Protein AF-A0A374NYV8-F1 (afdb_monomer_lite)

Structure (mmCIF, N/CA/C/O backbone):
data_AF-A0A374NYV8-F1
#
_entry.id   AF-A0A374NYV8-F1
#
loop_
_atom_site.group_PDB
_atom_site.id
_atom_site.type_symbol
_atom_site.label_atom_id
_atom_site.label_alt_id
_atom_site.label_comp_id
_atom_site.label_asym_id
_atom_site.label_entity_id
_atom_site.label_seq_id
_atom_site.pdbx_PDB_ins_code
_atom_site.Cartn_x
_atom_site.Cartn_y
_atom_site.Cartn_z
_atom_site.occupancy
_atom_site.B_iso_or_equiv
_atom_site.auth_seq_id
_atom_site.auth_comp_id
_atom_site.auth_asym_id
_atom_site.auth_atom_id
_atom_site.pdbx_PDB_model_num
ATOM 1 N N . MET A 1 1 ? -11.328 -3.511 24.683 1.00 92.81 1 MET A N 1
ATOM 2 C CA . MET A 1 1 ? -12.711 -2.985 24.679 1.00 92.81 1 MET A CA 1
ATOM 3 C C . MET A 1 1 ? -13.676 -4.030 24.144 1.00 92.81 1 MET A C 1
ATOM 5 O O . MET A 1 1 ? -14.425 -4.558 24.941 1.00 92.81 1 MET A O 1
ATOM 9 N N . PHE A 1 2 ? -13.629 -4.385 22.855 1.00 96.75 2 PHE A N 1
ATOM 10 C CA . PHE A 1 2 ? -14.569 -5.356 22.271 1.00 96.75 2 PHE A CA 1
ATOM 11 C C . PHE A 1 2 ? -14.504 -6.752 22.907 1.00 96.75 2 PHE A C 1
ATOM 13 O O . PHE A 1 2 ? -15.543 -7.299 23.239 1.00 96.75 2 PHE A O 1
ATOM 20 N N . GLU A 1 3 ? -13.303 -7.264 23.187 1.00 96.81 3 GLU A N 1
ATOM 21 C CA . GLU A 1 3 ? -13.124 -8.518 23.942 1.00 96.81 3 GLU A CA 1
ATOM 22 C C . GLU A 1 3 ? -13.720 -8.453 25.354 1.00 96.81 3 GLU A C 1
ATOM 24 O O . GLU A 1 3 ? -14.340 -9.389 25.832 1.00 96.81 3 GLU A O 1
ATOM 29 N N . PHE A 1 4 ? -13.566 -7.318 26.037 1.00 97.06 4 PHE A N 1
ATOM 30 C CA . PHE A 1 4 ? -14.162 -7.132 27.357 1.00 97.06 4 PHE A CA 1
ATOM 31 C C . PHE A 1 4 ? -15.691 -7.098 27.271 1.00 97.06 4 PHE A C 1
ATOM 33 O O . PHE A 1 4 ? -16.377 -7.716 28.081 1.00 97.06 4 PHE A O 1
ATOM 40 N N . ALA A 1 5 ? -16.230 -6.397 26.273 1.00 97.25 5 ALA A N 1
ATOM 41 C CA . ALA A 1 5 ? -17.666 -6.288 26.070 1.00 97.25 5 ALA A CA 1
ATOM 42 C C . ALA A 1 5 ? -18.315 -7.643 25.742 1.00 97.25 5 ALA A C 1
ATOM 44 O O . ALA A 1 5 ? -19.442 -7.867 26.181 1.00 97.25 5 ALA A O 1
ATOM 45 N N . SER A 1 6 ? -17.625 -8.540 25.024 1.00 97.25 6 SER A N 1
ATOM 46 C CA . SER A 1 6 ? -18.151 -9.875 24.701 1.00 97.25 6 SER A CA 1
ATOM 47 C C . SER A 1 6 ? -18.255 -10.796 25.919 1.00 97.25 6 SER A C 1
ATOM 49 O O . SER A 1 6 ? -19.142 -11.644 25.960 1.00 97.25 6 SER A O 1
ATOM 51 N N . VAL A 1 7 ? -17.406 -10.613 26.937 1.00 96.19 7 VAL A N 1
ATOM 52 C CA . VAL A 1 7 ? -17.413 -11.453 28.152 1.00 96.19 7 VAL A CA 1
ATOM 53 C C . VAL A 1 7 ? -18.097 -10.802 29.360 1.00 96.19 7 VAL A C 1
ATOM 55 O O . VAL A 1 7 ? -18.456 -11.501 30.311 1.00 96.19 7 VAL A O 1
ATOM 58 N N . SER A 1 8 ? -18.285 -9.479 29.357 1.00 95.12 8 SER A N 1
ATOM 59 C CA . SER A 1 8 ? -18.954 -8.764 30.449 1.00 95.12 8 SER A CA 1
ATOM 60 C C . SER A 1 8 ? -20.464 -9.014 30.434 1.00 95.12 8 SER A C 1
ATOM 62 O O . SER A 1 8 ? -21.139 -8.868 29.414 1.00 95.12 8 SER A O 1
ATOM 64 N N . LYS A 1 9 ? -21.005 -9.344 31.611 1.00 93.44 9 LYS A N 1
ATOM 65 C CA . LYS A 1 9 ? -22.452 -9.501 31.837 1.00 93.44 9 LYS A CA 1
ATOM 66 C C . LYS A 1 9 ? -23.161 -8.166 32.056 1.00 93.44 9 LYS A C 1
ATOM 68 O O . LYS A 1 9 ? -24.390 -8.123 32.069 1.00 93.44 9 LYS A O 1
ATOM 73 N N . SER A 1 10 ? -22.402 -7.095 32.262 1.00 94.38 10 SER A N 1
ATOM 74 C CA . SER A 1 10 ? -22.948 -5.767 32.489 1.00 94.38 10 SER A CA 1
ATOM 75 C C . SER A 1 10 ? -23.529 -5.191 31.196 1.00 94.38 10 SER A C 1
ATOM 77 O O . SER A 1 10 ? -23.039 -5.429 30.089 1.00 94.38 10 SER A O 1
ATOM 79 N N . THR A 1 11 ? -24.611 -4.427 31.329 1.00 94.75 11 THR A N 1
ATOM 80 C CA . THR A 1 11 ? -25.249 -3.683 30.225 1.00 94.75 11 THR A CA 1
ATOM 81 C C . THR A 1 11 ? -24.761 -2.237 30.145 1.00 94.75 11 THR A C 1
ATOM 83 O O . THR A 1 11 ? -25.338 -1.403 29.455 1.00 94.75 11 THR A O 1
ATOM 86 N N . VAL A 1 12 ? -23.716 -1.918 30.904 1.00 95.62 12 VAL A N 1
ATOM 87 C CA . VAL A 1 12 ? -23.051 -0.619 30.956 1.00 95.62 12 VAL A CA 1
ATOM 88 C C . VAL A 1 12 ? -21.548 -0.848 31.038 1.00 95.62 12 VAL A C 1
ATOM 90 O O . VAL A 1 12 ? -21.101 -1.892 31.518 1.00 95.62 12 VAL A O 1
ATOM 93 N N . PHE A 1 13 ? -20.765 0.127 30.583 1.00 95.75 13 PHE A N 1
ATOM 94 C CA . PHE A 1 13 ? -19.311 0.069 30.684 1.00 95.75 13 PHE A CA 1
ATOM 95 C C . PHE A 1 13 ? -18.859 0.367 32.124 1.00 95.75 13 PHE A C 1
ATOM 97 O O . PHE A 1 13 ? -18.679 1.524 32.503 1.00 95.75 13 PHE A O 1
ATOM 104 N N . ASP A 1 14 ? -18.720 -0.681 32.940 1.00 95.00 14 ASP A N 1
ATOM 105 C CA . ASP A 1 14 ? -18.349 -0.564 34.354 1.00 95.00 14 ASP A CA 1
ATOM 106 C C . ASP A 1 14 ? -16.835 -0.387 34.562 1.00 95.00 14 ASP A C 1
ATOM 108 O O . ASP A 1 14 ? -16.014 -1.157 34.054 1.00 95.00 14 ASP A O 1
ATOM 112 N N . LYS A 1 15 ? -16.461 0.613 35.371 1.00 94.69 15 LYS A N 1
ATOM 113 C CA . LYS A 1 15 ? -15.063 0.936 35.695 1.00 94.69 15 LYS A CA 1
ATOM 114 C C . LYS A 1 15 ? -14.337 -0.214 36.376 1.00 94.69 15 LYS A C 1
ATOM 116 O O . LYS A 1 15 ? -13.182 -0.486 36.058 1.00 94.69 15 LYS A O 1
ATOM 121 N N . THR A 1 16 ? -14.978 -0.834 37.360 1.00 94.88 16 THR A N 1
ATOM 122 C CA . THR A 1 16 ? -14.340 -1.826 38.229 1.00 94.88 16 THR A CA 1
ATOM 123 C C . THR A 1 16 ? -14.059 -3.099 37.445 1.00 94.88 16 THR A C 1
ATOM 125 O O . THR A 1 16 ? -12.931 -3.593 37.462 1.00 94.88 16 THR A O 1
ATOM 128 N N . GLU A 1 17 ? -15.050 -3.580 36.692 1.00 95.75 17 GLU A N 1
ATOM 129 C CA . GLU A 1 17 ? -14.892 -4.719 35.788 1.00 95.75 17 GLU A CA 1
ATOM 130 C C . GLU A 1 17 ? -13.826 -4.442 34.720 1.00 95.75 17 GLU A C 1
ATOM 132 O O . GLU A 1 17 ? -12.936 -5.267 34.502 1.00 95.75 17 GLU A O 1
ATOM 137 N N . TRP A 1 18 ? -13.859 -3.259 34.097 1.00 95.62 18 TRP A N 1
ATOM 138 C CA . TRP A 1 18 ? -12.901 -2.889 33.057 1.00 95.62 18 TRP A CA 1
ATOM 139 C C . TRP A 1 18 ? -11.459 -2.831 33.567 1.00 95.62 18 TRP A C 1
ATOM 141 O O . TRP A 1 18 ? -10.553 -3.368 32.927 1.00 95.62 18 TRP A O 1
ATOM 151 N N . LEU A 1 19 ? -11.228 -2.201 34.721 1.00 94.75 19 LEU A N 1
ATOM 152 C CA . LEU A 1 19 ? -9.891 -2.117 35.313 1.00 94.75 19 LEU A CA 1
ATOM 153 C C . LEU A 1 19 ? -9.399 -3.478 35.817 1.00 94.75 19 LEU A C 1
ATOM 155 O O . LEU A 1 19 ? -8.193 -3.716 35.814 1.00 94.75 19 LEU A O 1
ATOM 159 N N . SER A 1 20 ? -10.306 -4.386 36.192 1.00 95.12 20 SER A N 1
ATOM 160 C CA . SER A 1 20 ? -9.950 -5.779 36.475 1.00 95.12 20 SER A CA 1
ATOM 161 C C . SER A 1 20 ? -9.556 -6.542 35.207 1.00 95.12 20 SER A C 1
ATOM 163 O O . SER A 1 20 ? -8.656 -7.376 35.262 1.00 95.12 20 SER A O 1
ATOM 165 N N . PHE A 1 21 ? -10.214 -6.274 34.074 1.00 94.75 21 PHE A N 1
ATOM 166 C CA . PHE A 1 21 ? -9.926 -6.926 32.794 1.00 94.75 21 PHE A CA 1
ATOM 167 C C . PHE A 1 21 ? -8.644 -6.392 32.134 1.00 94.75 21 PHE A C 1
ATOM 169 O O . PHE A 1 21 ? -7.849 -7.156 31.593 1.00 94.75 21 PHE A O 1
ATOM 176 N N . SER A 1 22 ? -8.414 -5.076 32.183 1.00 91.69 22 SER A N 1
ATOM 177 C CA . SER A 1 22 ? -7.252 -4.412 31.577 1.00 91.69 22 SER A CA 1
ATOM 178 C C . SER A 1 22 ? -6.489 -3.565 32.609 1.00 91.69 22 SER A C 1
ATOM 180 O O . SER A 1 22 ? -6.523 -2.334 32.557 1.00 91.69 22 SER A O 1
ATOM 182 N N . PRO A 1 23 ? -5.761 -4.189 33.553 1.00 86.44 23 PRO A N 1
ATOM 183 C CA . PRO A 1 23 ? -5.148 -3.475 34.678 1.00 86.44 23 PRO A CA 1
ATOM 184 C C . PRO A 1 23 ? -4.003 -2.537 34.274 1.00 86.44 23 PRO A C 1
ATOM 186 O O . PRO A 1 23 ? -3.733 -1.567 34.977 1.00 86.44 23 PRO A O 1
ATOM 189 N N . VAL A 1 24 ? -3.331 -2.805 33.148 1.00 81.19 24 VAL A N 1
ATOM 190 C CA . VAL A 1 24 ? -2.173 -2.018 32.690 1.00 81.19 24 VAL A CA 1
ATOM 191 C C . VAL A 1 24 ? -2.620 -0.774 31.918 1.00 81.19 24 VAL A C 1
ATOM 193 O O . VAL A 1 24 ? -2.369 0.350 32.338 1.00 81.19 24 VAL A O 1
ATOM 196 N N . ASN A 1 25 ? -3.322 -0.967 30.798 1.00 79.75 25 ASN A N 1
ATOM 197 C CA . ASN A 1 25 ? -3.680 0.119 29.876 1.00 79.75 25 ASN A CA 1
ATOM 198 C C . ASN A 1 25 ? -5.146 0.570 30.001 1.00 79.75 25 ASN A C 1
ATOM 200 O O . ASN A 1 25 ? -5.538 1.577 29.408 1.00 79.75 25 ASN A O 1
ATOM 204 N N . GLY A 1 26 ? -5.971 -0.143 30.775 1.00 85.25 26 GLY A N 1
ATOM 205 C CA . GLY A 1 26 ? -7.399 0.139 30.888 1.00 85.25 26 GLY A CA 1
ATOM 206 C C . GLY A 1 26 ? -7.697 1.483 31.535 1.00 85.25 26 GLY A C 1
ATOM 207 O O . GLY A 1 26 ? -8.623 2.167 31.098 1.00 85.25 26 GLY A O 1
ATOM 208 N N . LYS A 1 27 ? -6.882 1.918 32.505 1.00 86.94 27 LYS A N 1
ATOM 209 C CA . LYS A 1 27 ? -7.049 3.223 33.162 1.00 86.94 27 LYS A CA 1
ATOM 210 C C . LYS A 1 27 ? -7.107 4.368 32.153 1.00 86.94 27 LYS A C 1
ATOM 212 O O . LYS A 1 27 ? -8.025 5.175 32.213 1.00 86.94 27 LYS A O 1
ATOM 217 N N . TRP A 1 28 ? -6.191 4.384 31.192 1.00 83.12 28 TRP A N 1
ATOM 218 C CA . TRP A 1 28 ? -6.124 5.433 30.180 1.00 83.12 28 TRP A CA 1
ATOM 219 C C . TRP A 1 28 ? -7.342 5.430 29.239 1.00 83.12 28 TR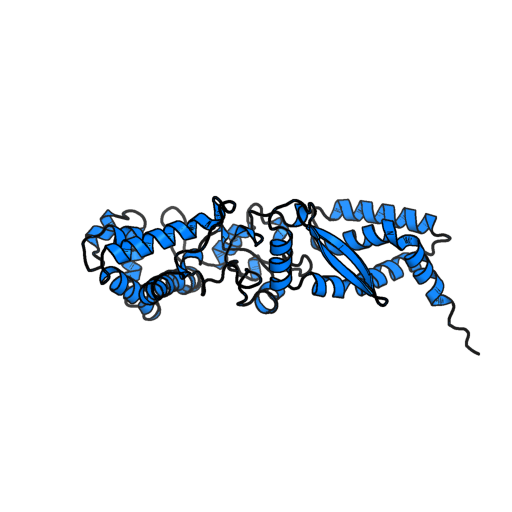P A C 1
ATOM 221 O O . TRP A 1 28 ? -7.918 6.484 28.975 1.00 83.12 28 TRP A O 1
ATOM 231 N N . ILE A 1 29 ? -7.795 4.255 28.781 1.00 85.44 29 ILE A N 1
ATOM 232 C CA . ILE A 1 29 ? -9.016 4.144 27.955 1.00 85.44 29 ILE A CA 1
ATOM 233 C C . ILE A 1 29 ? -10.238 4.635 28.735 1.00 85.44 29 ILE A C 1
ATOM 235 O O . ILE A 1 29 ? -11.087 5.333 28.185 1.00 85.44 29 ILE A O 1
ATOM 239 N N . TYR A 1 30 ? -10.324 4.280 30.014 1.00 89.06 30 TYR A N 1
ATOM 240 C CA . TYR A 1 30 ? -11.444 4.672 30.855 1.00 89.06 30 TYR A CA 1
ATOM 241 C C . TYR A 1 30 ? -11.441 6.180 31.140 1.00 89.06 30 TYR A C 1
ATOM 243 O O . TYR A 1 30 ? -12.482 6.818 31.054 1.00 89.06 30 TYR A O 1
ATOM 251 N N . GLU A 1 31 ? -10.274 6.783 31.380 1.00 86.44 31 GLU A N 1
ATOM 252 C CA . GLU A 1 31 ? -10.130 8.241 31.495 1.00 86.44 31 GLU A CA 1
ATOM 253 C C . GLU A 1 31 ? -10.532 8.963 30.201 1.00 86.44 31 GLU A C 1
ATOM 255 O O . GLU A 1 31 ? -11.187 10.001 30.259 1.00 86.44 31 GLU A O 1
ATOM 260 N N . LEU A 1 32 ? -10.196 8.412 29.027 1.00 83.19 32 LEU A N 1
ATOM 261 C CA . LEU A 1 32 ? -10.668 8.939 27.741 1.00 83.19 32 LEU A CA 1
ATOM 262 C C . LEU A 1 32 ? -12.187 8.828 27.582 1.00 83.19 32 LEU A C 1
ATOM 264 O O . LEU A 1 32 ? -12.795 9.718 26.990 1.00 83.19 32 LEU A O 1
ATOM 268 N N . TYR A 1 33 ? -12.783 7.746 28.084 1.00 87.62 33 TYR A N 1
ATOM 269 C CA . TYR A 1 33 ? -14.227 7.544 28.084 1.00 87.62 33 TYR A CA 1
ATOM 270 C C . TYR A 1 33 ? -14.945 8.480 29.068 1.00 87.62 33 TYR A C 1
ATOM 272 O O . TYR A 1 33 ? -15.967 9.044 28.710 1.00 87.62 33 TYR A O 1
ATOM 280 N N . GLU A 1 34 ? -14.417 8.717 30.272 1.00 88.94 34 GLU A N 1
ATOM 281 C CA . GLU A 1 34 ? -15.015 9.663 31.233 1.00 88.94 34 GLU A CA 1
ATOM 282 C C . GLU A 1 34 ? -14.820 11.124 30.823 1.00 88.94 34 GLU A C 1
ATOM 284 O O . GLU A 1 34 ? -15.593 11.998 31.219 1.00 88.94 34 GLU A O 1
ATOM 289 N N . LYS A 1 35 ? -13.780 11.412 30.034 1.00 82.88 35 LYS A N 1
ATOM 290 C CA . LYS A 1 35 ? -13.509 12.762 29.558 1.00 82.88 35 LYS A CA 1
ATOM 291 C C . LYS A 1 35 ? -14.638 13.210 28.635 1.00 82.88 35 LYS A C 1
ATOM 293 O O . LYS A 1 35 ? -14.682 12.836 27.463 1.00 82.88 35 LYS A O 1
ATOM 298 N N . ASP A 1 36 ? -15.503 14.083 29.143 1.00 78.00 36 ASP A N 1
ATOM 299 C CA . ASP A 1 36 ? -16.619 14.678 28.401 1.00 78.00 36 ASP A CA 1
ATOM 300 C C . ASP A 1 36 ? -16.159 15.774 27.421 1.00 78.00 36 ASP A C 1
ATOM 302 O O . ASP A 1 36 ? -16.608 16.914 27.427 1.00 78.00 36 ASP A O 1
ATOM 306 N N . ALA A 1 37 ? -15.180 15.441 26.581 1.00 82.69 37 ALA A N 1
ATOM 307 C CA . ALA A 1 37 ? -14.778 16.281 25.467 1.00 82.69 37 ALA A CA 1
ATOM 308 C C . ALA A 1 37 ? -15.709 16.033 24.274 1.00 82.69 37 ALA A C 1
ATOM 310 O O . ALA A 1 37 ? -16.053 14.881 23.984 1.00 82.69 37 ALA A O 1
ATOM 311 N N . GLU A 1 38 ? -16.071 17.096 23.553 1.00 84.19 38 GLU A N 1
ATOM 312 C CA . GLU A 1 38 ? -16.931 17.028 22.361 1.00 84.19 38 GLU A CA 1
ATOM 313 C C . GLU A 1 38 ? -16.382 16.068 21.298 1.00 84.19 38 GLU A C 1
ATOM 315 O O . GLU A 1 38 ? -17.105 15.228 20.767 1.00 84.19 38 GLU A O 1
ATOM 320 N N . ASN A 1 39 ? -15.070 16.100 21.048 1.00 83.00 39 ASN A N 1
ATOM 321 C CA . ASN A 1 39 ? -14.429 15.206 20.082 1.00 83.00 39 ASN A CA 1
ATOM 322 C C . ASN A 1 39 ? -14.409 13.725 20.515 1.00 83.00 39 ASN A C 1
ATOM 324 O O . ASN A 1 39 ? -14.180 12.864 19.672 1.00 83.00 39 ASN A O 1
ATOM 328 N N . GLY A 1 40 ? -14.661 13.422 21.794 1.00 85.69 40 GLY A N 1
ATOM 329 C CA . GLY A 1 40 ? -14.790 12.062 22.333 1.00 85.69 40 GLY A CA 1
ATOM 330 C C . GLY A 1 40 ? -16.204 11.491 22.301 1.00 85.69 40 GLY A C 1
ATOM 331 O O . GLY A 1 40 ? -16.381 10.294 22.529 1.00 85.69 40 GLY A O 1
ATOM 332 N N . LYS A 1 41 ? -17.208 12.319 21.991 1.00 90.56 41 LYS A N 1
ATOM 333 C CA . LYS A 1 41 ? -18.620 11.928 22.014 1.00 90.56 41 LYS A CA 1
ATOM 334 C C . LYS A 1 41 ? -18.939 10.710 21.131 1.00 90.56 41 LYS A C 1
ATOM 336 O O . LYS A 1 41 ? -19.611 9.817 21.644 1.00 90.56 41 LYS A O 1
ATOM 341 N N . PRO A 1 42 ? -18.445 10.596 19.878 1.00 92.00 42 PRO A N 1
ATOM 342 C CA . PRO A 1 42 ? -18.721 9.418 19.051 1.00 92.00 42 PRO A CA 1
ATOM 343 C C . PRO A 1 42 ? -18.218 8.115 19.683 1.00 92.00 42 PRO A C 1
ATOM 345 O O . PRO A 1 42 ? -18.943 7.126 19.711 1.00 92.00 42 PRO A O 1
ATOM 348 N N . MET A 1 43 ? -17.013 8.124 20.264 1.00 92.94 43 MET A N 1
ATOM 349 C CA . MET A 1 43 ? -16.451 6.944 20.926 1.00 92.94 43 MET A CA 1
ATOM 350 C C . MET A 1 43 ? -17.241 6.561 22.178 1.00 92.94 43 MET A C 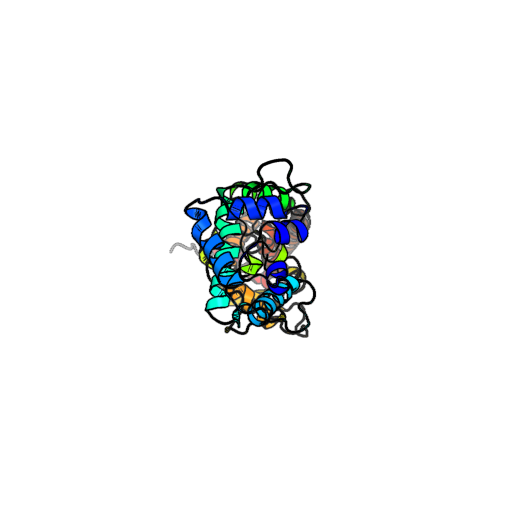1
ATOM 352 O O . MET A 1 43 ? -17.549 5.384 22.346 1.00 92.94 43 MET A O 1
ATOM 356 N N . ARG A 1 44 ? -17.628 7.534 23.018 1.00 93.44 44 ARG A N 1
ATOM 357 C CA . ARG A 1 44 ? -18.467 7.266 24.201 1.00 93.44 44 ARG A CA 1
ATOM 358 C C . ARG A 1 44 ? -19.791 6.622 23.803 1.00 93.44 44 ARG A C 1
ATOM 360 O O . ARG A 1 44 ? -20.125 5.558 24.311 1.00 93.44 44 ARG A O 1
ATOM 367 N N . GLN A 1 45 ? -20.475 7.198 22.815 1.00 95.00 45 GLN A N 1
ATOM 368 C CA . GLN A 1 45 ? -21.727 6.650 22.292 1.00 95.00 45 GLN A CA 1
ATOM 369 C C . GLN A 1 45 ? -21.543 5.261 21.671 1.00 95.00 45 GLN A C 1
ATOM 371 O O . GLN A 1 45 ? -22.420 4.413 21.799 1.00 95.00 45 GLN A O 1
ATOM 376 N N . ALA A 1 46 ? -20.413 4.998 21.010 1.00 96.75 46 ALA A N 1
ATOM 377 C CA . ALA A 1 46 ? -20.103 3.670 20.492 1.00 96.75 46 ALA A CA 1
ATOM 378 C C . ALA A 1 46 ? -19.962 2.641 21.620 1.00 96.75 46 ALA A C 1
ATOM 380 O O . ALA A 1 46 ? -20.525 1.554 21.516 1.00 96.75 46 ALA A O 1
ATOM 381 N N . VAL A 1 47 ? -19.267 2.995 22.706 1.00 96.69 47 VAL A N 1
ATOM 382 C CA . VAL A 1 47 ? -19.131 2.142 23.895 1.00 96.69 47 VAL A CA 1
ATOM 383 C C . VAL A 1 47 ? -20.494 1.920 24.556 1.00 96.69 47 VAL A C 1
ATOM 385 O O . VAL A 1 47 ? -20.866 0.778 24.798 1.00 96.69 47 VAL A O 1
ATOM 388 N N . GLU A 1 48 ? -21.288 2.968 24.773 1.00 96.69 48 GLU A N 1
ATOM 389 C CA . GLU A 1 48 ? -22.642 2.848 25.335 1.00 96.69 48 GLU A CA 1
ATOM 390 C C . GLU A 1 48 ? -23.535 1.931 24.487 1.00 96.69 48 GLU A C 1
ATOM 392 O O . GLU A 1 48 ? -24.171 1.022 25.019 1.00 96.69 48 GLU A O 1
ATOM 397 N N . ARG A 1 49 ? -23.537 2.108 23.157 1.00 97.69 49 ARG A N 1
ATOM 398 C CA . ARG A 1 49 ? -24.292 1.244 22.236 1.00 97.69 49 ARG A CA 1
ATOM 399 C C . ARG A 1 49 ? -23.795 -0.197 22.260 1.00 97.69 49 ARG A C 1
ATOM 401 O O . ARG A 1 49 ? -24.620 -1.102 22.256 1.00 97.69 49 ARG A O 1
ATOM 408 N N . LEU A 1 50 ? -22.480 -0.416 22.327 1.00 98.25 50 LEU A N 1
ATOM 409 C CA . LEU A 1 50 ? -21.898 -1.756 22.435 1.00 98.25 50 LEU A CA 1
ATOM 410 C C . LEU A 1 50 ? -22.390 -2.480 23.696 1.00 98.25 50 LEU A C 1
ATOM 412 O O . LEU A 1 50 ? -22.761 -3.646 23.627 1.00 98.25 50 LEU A O 1
ATOM 416 N N . PHE A 1 51 ? -22.439 -1.790 24.838 1.00 98.00 51 PHE A N 1
ATOM 417 C CA . PHE A 1 51 ? -22.938 -2.359 26.096 1.00 98.00 51 PHE A CA 1
ATOM 418 C C . PHE A 1 51 ? -24.473 -2.410 26.189 1.00 98.00 51 PHE A C 1
ATOM 420 O O . PHE A 1 51 ? -25.006 -3.125 27.032 1.00 98.00 51 PHE A O 1
ATOM 427 N N . ALA A 1 52 ? -25.202 -1.721 25.311 1.00 97.25 52 ALA A N 1
ATOM 428 C CA . ALA A 1 52 ? -26.651 -1.872 25.184 1.00 97.25 52 ALA A CA 1
ATOM 429 C C . ALA A 1 52 ? -27.061 -3.093 24.333 1.00 97.25 52 ALA A C 1
ATOM 431 O O . ALA A 1 52 ? -28.184 -3.575 24.472 1.00 97.25 52 ALA A O 1
ATOM 432 N N . MET A 1 53 ? -26.167 -3.598 23.474 1.00 97.44 53 MET A N 1
ATOM 433 C CA . MET A 1 53 ? -26.384 -4.812 22.673 1.00 97.44 53 MET A CA 1
ATOM 434 C C . MET A 1 53 ? -26.416 -6.073 23.547 1.00 97.44 53 MET A C 1
ATOM 436 O O . MET A 1 53 ? -25.875 -6.090 24.660 1.00 97.44 53 MET A O 1
ATOM 440 N N . SER A 1 54 ? -27.013 -7.145 23.028 1.00 96.75 54 SER A N 1
ATOM 441 C CA . SER A 1 54 ? -26.970 -8.476 23.640 1.00 96.75 54 SER A CA 1
ATOM 442 C C . SER A 1 54 ? -25.542 -9.034 23.686 1.00 96.75 54 SER A C 1
ATOM 444 O O . SER A 1 54 ? -24.667 -8.619 22.927 1.00 96.75 54 SER A O 1
ATOM 446 N N . MET A 1 55 ? -25.286 -9.997 24.576 1.00 96.62 55 MET A N 1
ATOM 447 C CA . MET A 1 55 ? -23.966 -10.641 24.650 1.00 96.62 55 MET A CA 1
ATOM 448 C C . MET A 1 55 ? -23.589 -11.345 23.338 1.00 96.62 55 MET A C 1
ATOM 450 O O . MET A 1 55 ? -22.438 -11.257 22.925 1.00 96.62 55 MET A O 1
ATOM 454 N N . GLU A 1 56 ? -24.557 -11.968 22.659 1.00 97.00 56 GLU A N 1
ATOM 455 C CA . GLU A 1 56 ? -24.354 -12.646 21.370 1.00 97.00 56 GLU A CA 1
ATOM 456 C C . GLU A 1 56 ? -23.906 -11.669 20.272 1.00 97.00 56 GLU A C 1
ATOM 458 O O . GLU A 1 56 ? -22.955 -11.938 19.535 1.00 97.00 56 GLU A O 1
ATOM 463 N N . GLU A 1 57 ? -24.522 -10.485 20.201 1.00 97.75 57 GLU A N 1
ATOM 464 C CA . GLU A 1 57 ? -24.104 -9.433 19.266 1.00 97.75 57 GLU A CA 1
ATOM 465 C C . GLU A 1 57 ? -22.685 -8.934 19.573 1.00 97.75 57 GLU A C 1
ATOM 467 O O . GLU A 1 57 ? -21.874 -8.766 18.662 1.00 97.75 57 GLU A O 1
ATOM 472 N N . ARG A 1 58 ? -22.348 -8.726 20.854 1.00 98.38 58 ARG A N 1
ATOM 473 C CA . ARG A 1 58 ? -21.002 -8.284 21.261 1.00 98.38 58 ARG A CA 1
ATOM 474 C C . ARG A 1 58 ? -19.937 -9.326 20.935 1.00 98.38 58 ARG A C 1
ATOM 476 O O . ARG A 1 58 ? -18.854 -8.960 20.480 1.00 98.38 58 ARG A O 1
ATOM 483 N N . GLU A 1 59 ? -20.237 -10.601 21.166 1.00 98.25 59 GLU A N 1
ATOM 484 C CA . GLU A 1 59 ? -19.367 -11.722 20.809 1.00 98.25 59 GLU A CA 1
ATOM 485 C C . GLU A 1 59 ? -19.166 -11.803 19.296 1.00 98.25 59 GLU A C 1
ATOM 487 O O . GLU A 1 59 ? -18.027 -11.875 18.840 1.00 98.25 59 GLU A O 1
ATOM 492 N N . THR A 1 60 ? -20.241 -11.676 18.516 1.00 98.44 60 THR A N 1
ATOM 493 C CA . THR A 1 60 ? -20.176 -11.640 17.047 1.00 98.44 60 THR A CA 1
ATOM 494 C C . THR A 1 60 ? -19.284 -10.496 16.553 1.00 98.44 60 THR A C 1
ATOM 496 O O . THR A 1 60 ? -18.406 -10.705 15.715 1.00 98.44 60 THR A O 1
ATOM 499 N N . ILE A 1 61 ? -19.447 -9.290 17.112 1.00 98.50 61 ILE A N 1
ATOM 500 C CA . ILE A 1 61 ? -18.608 -8.127 16.786 1.00 98.50 61 ILE A CA 1
ATOM 501 C C . ILE A 1 61 ? -17.138 -8.393 17.125 1.00 98.50 61 ILE A C 1
ATOM 503 O O . ILE A 1 61 ? -16.256 -8.114 16.311 1.00 98.50 61 ILE A O 1
ATOM 507 N N . TYR A 1 62 ? -16.859 -8.900 18.329 1.00 98.44 62 TYR A N 1
ATOM 508 C CA . TYR A 1 62 ? -15.493 -9.184 18.760 1.00 98.44 62 TYR A CA 1
ATOM 509 C C . TYR A 1 62 ? -14.825 -10.228 17.863 1.00 98.44 62 TYR A C 1
ATOM 511 O O . TYR A 1 62 ? -13.702 -9.995 17.416 1.00 98.44 62 TYR A O 1
ATOM 519 N N . THR A 1 63 ? -15.519 -11.327 17.564 1.00 98.25 63 THR A N 1
ATOM 520 C CA . THR A 1 63 ? -15.016 -12.403 16.703 1.00 98.25 63 THR A CA 1
ATOM 521 C C . THR A 1 63 ? -14.668 -11.878 15.315 1.00 98.25 63 THR A C 1
ATOM 523 O O . THR A 1 63 ? -13.547 -12.100 14.864 1.00 98.25 63 THR A O 1
ATOM 526 N N . ALA A 1 64 ? -15.542 -11.073 14.704 1.00 97.94 64 ALA A N 1
ATOM 527 C CA . ALA A 1 64 ? -15.281 -10.471 13.397 1.00 97.94 64 ALA A CA 1
ATOM 528 C C . ALA A 1 64 ? -14.074 -9.513 13.408 1.00 97.94 64 ALA A C 1
ATOM 530 O O . ALA A 1 64 ? -13.261 -9.508 12.486 1.00 97.94 64 ALA A O 1
ATOM 531 N N . ILE A 1 65 ? -13.907 -8.707 14.466 1.00 97.81 65 ILE A N 1
ATOM 532 C CA . ILE A 1 65 ? -12.720 -7.846 14.614 1.00 97.81 65 ILE A CA 1
ATOM 533 C C . ILE A 1 65 ? -11.456 -8.697 14.779 1.00 97.81 65 ILE A C 1
ATOM 535 O O . ILE A 1 65 ? -10.439 -8.410 14.151 1.00 97.81 65 ILE A O 1
ATOM 539 N N . ALA A 1 66 ? -11.499 -9.715 15.640 1.00 96.50 66 ALA A N 1
ATOM 540 C CA . ALA A 1 66 ? -10.361 -10.584 15.915 1.00 96.50 66 ALA A CA 1
ATOM 541 C C . ALA A 1 66 ? -9.958 -11.409 14.684 1.00 96.50 66 ALA A C 1
ATOM 543 O O . ALA A 1 66 ? -8.765 -11.627 14.476 1.00 96.50 66 ALA A O 1
ATOM 544 N N . HIS A 1 67 ? -10.933 -11.825 13.872 1.00 94.88 67 HIS A N 1
ATOM 545 C CA . HIS A 1 67 ? -10.718 -12.405 12.553 1.00 94.88 67 HIS A CA 1
ATOM 546 C C . HIS A 1 67 ? -9.985 -11.404 11.652 1.00 94.88 67 HIS A C 1
ATOM 548 O O . HIS A 1 67 ? -8.870 -11.677 11.215 1.00 94.88 67 HIS A O 1
ATOM 554 N N . ASP A 1 68 ? -10.553 -10.208 11.457 1.00 95.38 68 ASP A N 1
ATOM 555 C CA . ASP A 1 68 ? -10.037 -9.195 10.527 1.00 95.38 68 ASP A CA 1
ATOM 556 C C . ASP A 1 68 ? -8.609 -8.741 10.851 1.00 95.38 68 ASP A C 1
ATOM 558 O O . ASP A 1 68 ? -7.810 -8.520 9.941 1.00 95.38 68 ASP A O 1
ATOM 562 N N . MET A 1 69 ? -8.249 -8.670 12.134 1.00 94.44 69 MET A N 1
ATOM 563 C CA . MET A 1 69 ? -6.888 -8.342 12.584 1.00 94.44 69 MET A CA 1
ATOM 564 C C . MET A 1 69 ? -5.831 -9.374 12.161 1.00 94.44 69 MET A C 1
ATOM 566 O O . MET A 1 69 ? -4.648 -9.056 12.157 1.00 94.44 69 MET A O 1
ATOM 570 N N . LYS A 1 70 ? -6.227 -10.590 11.773 1.00 92.75 70 LYS A N 1
ATOM 571 C CA . LYS A 1 70 ? -5.305 -11.663 11.366 1.00 92.75 70 LYS A CA 1
ATOM 572 C C . LYS A 1 70 ? -5.081 -11.747 9.859 1.00 92.75 70 LYS A C 1
ATOM 574 O O . LYS A 1 70 ? -4.425 -12.680 9.406 1.00 92.75 70 LYS A O 1
ATOM 579 N N . PHE A 1 71 ? -5.562 -10.780 9.070 1.00 91.31 71 PHE A N 1
ATOM 580 C CA . PHE A 1 71 ? -5.473 -10.836 7.600 1.00 91.31 71 PHE A CA 1
ATOM 581 C C . PHE A 1 71 ? -4.047 -11.051 7.060 1.00 91.31 71 PHE A C 1
ATOM 583 O O . PHE A 1 71 ? -3.870 -11.547 5.951 1.00 91.31 71 PHE A O 1
ATOM 590 N N . ALA A 1 72 ? -3.033 -10.654 7.834 1.00 89.69 72 ALA A N 1
ATOM 591 C CA . ALA A 1 72 ? -1.621 -10.771 7.492 1.00 89.69 72 ALA A CA 1
ATOM 592 C C . ALA A 1 72 ? -0.982 -12.120 7.884 1.00 89.69 72 ALA A C 1
ATOM 594 O O . ALA A 1 72 ? 0.113 -12.417 7.416 1.00 89.69 72 ALA A O 1
ATOM 595 N N . GLU A 1 73 ? -1.615 -12.913 8.756 1.00 88.69 73 GLU A N 1
ATOM 596 C CA . GLU A 1 73 ? -1.019 -14.130 9.332 1.00 88.69 73 GLU A CA 1
ATOM 597 C C . GLU A 1 73 ? -1.100 -15.333 8.386 1.00 88.69 73 GLU A C 1
ATOM 599 O O . GLU A 1 73 ? -0.179 -16.147 8.354 1.00 88.69 73 GLU A O 1
ATOM 604 N N . ASP A 1 74 ? -2.174 -15.437 7.600 1.00 72.75 74 ASP A N 1
ATOM 605 C CA . ASP A 1 74 ? -2.364 -16.531 6.646 1.00 72.75 74 ASP A CA 1
ATOM 606 C C . ASP A 1 74 ? -3.216 -16.096 5.440 1.00 72.75 74 ASP A C 1
ATOM 608 O O . ASP A 1 74 ? -4.398 -16.442 5.322 1.00 72.75 74 ASP A O 1
ATOM 612 N N . PRO A 1 75 ? -2.639 -15.310 4.513 1.00 71.69 75 PRO A N 1
ATOM 613 C CA . PRO A 1 75 ? -3.383 -14.830 3.359 1.00 71.69 75 PRO A CA 1
ATOM 614 C C . PRO A 1 75 ? -3.807 -15.968 2.415 1.00 71.69 75 PRO A C 1
ATOM 616 O O . PRO A 1 75 ? -4.741 -15.780 1.645 1.00 71.69 75 PRO A O 1
ATOM 619 N N . ALA A 1 76 ? -3.187 -17.155 2.463 1.00 70.88 76 ALA A N 1
ATOM 620 C CA . ALA A 1 76 ? -3.391 -18.233 1.487 1.00 70.88 76 ALA A CA 1
ATOM 621 C C . ALA A 1 76 ? -4.768 -18.925 1.575 1.00 70.88 76 ALA A C 1
ATOM 623 O O . ALA A 1 76 ? -5.221 -19.541 0.601 1.00 70.88 76 ALA A O 1
ATOM 624 N N . ASN A 1 77 ? -5.479 -18.766 2.692 1.00 76.06 77 ASN A N 1
ATOM 625 C CA . ASN A 1 77 ? -6.720 -19.488 2.979 1.00 76.06 77 ASN A CA 1
ATOM 626 C C . ASN A 1 77 ? -8.016 -18.770 2.556 1.00 76.06 77 ASN A C 1
ATOM 628 O O . ASN A 1 77 ? -9.098 -19.144 2.996 1.00 76.06 77 ASN A O 1
ATOM 632 N N . GLY A 1 78 ? -7.941 -17.787 1.651 1.00 77.62 78 GLY A N 1
ATOM 633 C CA . GLY A 1 78 ? -9.138 -17.127 1.103 1.00 77.62 78 GLY A CA 1
ATOM 634 C C . GLY A 1 78 ? -9.825 -16.216 2.102 1.00 77.62 78 GLY A C 1
ATOM 635 O O . GLY A 1 78 ? -11.047 -16.192 2.195 1.00 77.62 78 GLY A O 1
ATOM 636 N N . PHE A 1 79 ? -9.010 -15.484 2.852 1.00 87.62 79 PHE A N 1
ATOM 637 C CA . PHE A 1 79 ? -9.445 -14.577 3.894 1.00 87.62 79 PHE A CA 1
ATOM 638 C C . PHE A 1 79 ? -10.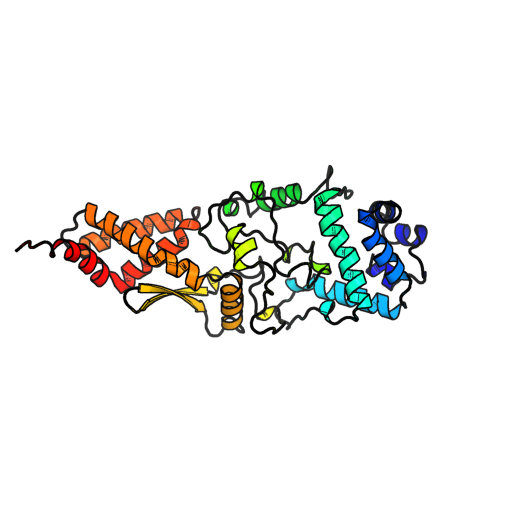391 -13.493 3.351 1.00 87.62 79 PHE A C 1
ATOM 640 O O . PHE A 1 79 ? -10.078 -12.802 2.373 1.00 87.62 79 PHE A O 1
ATOM 647 N N . GLN A 1 80 ? -11.525 -13.317 4.030 1.00 89.38 80 GLN A N 1
ATOM 648 C CA . GLN A 1 80 ? -12.521 -12.284 3.754 1.00 89.38 80 GLN A CA 1
ATOM 649 C C . GLN A 1 80 ? -12.808 -11.498 5.022 1.00 89.38 80 GLN A C 1
ATOM 651 O O . GLN A 1 80 ? -12.935 -12.079 6.089 1.00 89.38 80 GLN A O 1
ATOM 656 N N . PHE A 1 81 ? -12.947 -10.181 4.909 1.00 93.00 81 PHE A N 1
ATOM 657 C CA . PHE A 1 81 ? -13.238 -9.360 6.078 1.00 93.00 81 PHE A CA 1
ATOM 658 C C . PHE A 1 81 ? -14.661 -9.621 6.585 1.00 93.00 81 PHE A C 1
ATOM 660 O O . PHE A 1 81 ? -15.632 -9.436 5.850 1.00 93.00 81 PHE A O 1
ATOM 667 N N . GLU A 1 82 ? -14.787 -10.016 7.846 1.00 95.19 82 GLU A N 1
ATOM 668 C CA . GLU A 1 82 ? -16.066 -10.323 8.487 1.00 95.19 82 GLU A CA 1
ATOM 669 C C . GLU A 1 82 ? -16.748 -9.049 9.000 1.00 95.19 82 GLU A C 1
ATOM 671 O O . GLU A 1 82 ? -17.974 -8.924 8.936 1.00 95.19 82 GLU A O 1
ATOM 676 N N . SER A 1 83 ? -15.975 -8.046 9.442 1.00 96.38 83 SER A N 1
ATOM 677 C CA . SER A 1 83 ? -16.538 -6.826 10.044 1.00 96.38 83 SER A CA 1
ATOM 678 C C . SER A 1 83 ? -17.412 -6.018 9.079 1.00 96.38 83 SER A C 1
ATOM 680 O O . SER A 1 83 ? -18.362 -5.352 9.499 1.00 96.38 83 SER A O 1
ATOM 682 N N . ILE A 1 84 ? -17.140 -6.108 7.776 1.00 94.38 84 ILE A N 1
ATOM 683 C CA . ILE A 1 84 ? -17.917 -5.438 6.723 1.00 94.38 84 ILE A CA 1
ATOM 684 C C . ILE A 1 84 ? -19.237 -6.153 6.399 1.00 94.38 84 ILE A C 1
ATOM 686 O O . ILE A 1 84 ? -20.096 -5.559 5.741 1.00 94.38 84 ILE A O 1
ATOM 690 N N . GLY A 1 85 ? -19.395 -7.402 6.851 1.00 95.12 85 GLY A N 1
ATOM 691 C CA . GLY A 1 85 ? -20.609 -8.209 6.712 1.00 95.12 85 GLY A CA 1
ATOM 692 C C . GLY A 1 85 ? -21.587 -8.071 7.883 1.00 95.12 85 GLY A C 1
ATOM 693 O O . GLY A 1 85 ? -22.733 -8.493 7.764 1.00 95.12 85 GLY A O 1
ATOM 694 N N . LEU A 1 86 ? -21.165 -7.452 8.991 1.00 97.38 86 LEU A N 1
ATOM 695 C CA . LEU A 1 86 ? -22.000 -7.246 10.179 1.00 97.38 86 LEU A CA 1
ATOM 696 C C . LEU A 1 86 ? -23.192 -6.317 9.910 1.00 97.38 86 LEU A C 1
ATOM 698 O O . LEU A 1 86 ? -23.194 -5.533 8.961 1.00 97.38 86 LEU A O 1
ATOM 702 N N . GLU A 1 87 ? -24.188 -6.324 10.795 1.00 97.12 87 GLU A N 1
ATOM 703 C CA . GLU A 1 87 ? -25.302 -5.379 10.712 1.00 97.12 87 GLU A CA 1
ATOM 704 C C . GLU A 1 87 ? -24.854 -3.913 10.841 1.00 97.12 87 GLU A C 1
ATOM 706 O O . GLU A 1 87 ? -23.839 -3.586 11.460 1.00 97.12 87 GLU A O 1
ATOM 711 N N . LYS A 1 88 ? -25.642 -2.980 10.291 1.00 96.25 88 LYS A N 1
ATOM 712 C CA . LYS A 1 88 ? -25.272 -1.554 10.246 1.00 96.25 88 LYS A CA 1
ATOM 713 C C . LYS A 1 88 ? -25.039 -0.928 11.622 1.00 96.25 88 LYS A C 1
ATOM 715 O O . LYS A 1 88 ? -24.154 -0.081 11.744 1.00 96.25 88 LYS A O 1
ATOM 720 N N . GLY A 1 89 ? -25.778 -1.360 12.645 1.00 96.31 89 GLY A N 1
ATOM 721 C CA . GLY A 1 89 ? -25.556 -0.923 14.026 1.00 96.31 89 GLY A CA 1
ATOM 722 C C . GLY A 1 89 ? -24.165 -1.312 14.535 1.00 96.31 89 GLY A C 1
ATOM 723 O O . GLY A 1 89 ? -23.426 -0.458 15.025 1.00 96.31 89 GLY A O 1
ATOM 724 N N . ALA A 1 90 ? -23.773 -2.571 14.326 1.00 97.56 90 ALA A N 1
ATOM 725 C CA . ALA A 1 90 ? -22.446 -3.081 14.658 1.00 97.56 90 ALA A CA 1
ATOM 726 C C . ALA A 1 90 ? -21.336 -2.368 13.866 1.00 97.56 90 ALA A C 1
ATOM 728 O O . ALA A 1 90 ? -20.368 -1.891 14.460 1.00 97.56 90 ALA A O 1
ATOM 729 N N . GLN A 1 91 ? -21.504 -2.200 12.548 1.00 97.56 91 GLN A N 1
ATOM 730 C CA . GLN A 1 91 ? -20.543 -1.467 11.708 1.00 97.56 91 GLN A CA 1
ATOM 731 C C . GLN A 1 91 ? -20.319 -0.030 12.210 1.00 97.56 91 GLN A C 1
ATOM 733 O O . GLN A 1 91 ? -19.181 0.438 12.260 1.00 97.56 91 GLN A O 1
ATOM 738 N N . SER A 1 92 ? -21.388 0.665 12.617 1.00 96.81 92 SER A N 1
ATOM 739 C CA . SER A 1 92 ? -21.299 2.023 13.168 1.00 96.81 92 SER A CA 1
ATOM 740 C C . SER A 1 92 ? -20.562 2.060 14.508 1.00 96.81 92 SER A C 1
ATOM 742 O O . SER A 1 92 ? -19.734 2.945 14.707 1.00 96.81 92 SER A O 1
ATOM 744 N N . VAL A 1 93 ? -20.795 1.093 15.403 1.00 97.56 93 VAL A N 1
ATOM 745 C CA . VAL A 1 93 ? -20.047 0.982 16.669 1.00 97.56 93 VAL A CA 1
ATOM 746 C C . VAL A 1 93 ? -18.549 0.794 16.412 1.00 97.56 93 VAL A C 1
ATOM 748 O O . VAL A 1 93 ? -17.733 1.487 17.019 1.00 97.56 93 VAL A O 1
ATOM 751 N N . ILE A 1 94 ? -18.181 -0.098 15.487 1.00 97.31 94 ILE A N 1
ATOM 752 C CA . ILE A 1 94 ? -16.779 -0.328 15.107 1.00 97.31 94 ILE A CA 1
ATOM 753 C C . ILE A 1 94 ? -16.168 0.956 14.533 1.00 97.31 94 ILE A C 1
ATOM 755 O O . ILE A 1 94 ? -15.088 1.369 14.956 1.00 97.31 94 ILE A O 1
ATOM 759 N N . SER A 1 95 ? -16.865 1.599 13.594 1.00 96.00 95 SER A N 1
ATOM 760 C CA . SER A 1 95 ? -16.396 2.818 12.934 1.00 96.00 95 SER A CA 1
ATOM 761 C C . SER A 1 95 ? -16.153 3.951 13.929 1.00 96.00 95 SER A C 1
ATOM 763 O O . SER A 1 95 ? -15.032 4.454 14.017 1.00 96.00 95 SER A O 1
ATOM 765 N N . ASP A 1 96 ? -17.157 4.294 14.738 1.00 95.44 96 ASP A N 1
ATOM 766 C CA . ASP A 1 96 ? -17.081 5.407 15.687 1.00 95.44 96 ASP A CA 1
ATOM 767 C C . ASP A 1 96 ? -15.994 5.183 16.747 1.00 95.44 96 ASP A C 1
ATOM 769 O O . ASP A 1 96 ? -15.288 6.123 17.124 1.00 95.44 96 ASP A O 1
ATOM 773 N N . PHE A 1 97 ? -15.806 3.934 17.191 1.00 94.88 97 PHE A N 1
ATOM 774 C CA . PHE A 1 97 ? -14.739 3.591 18.125 1.00 94.88 97 PHE A CA 1
ATOM 775 C C . PHE A 1 97 ? -13.355 3.738 17.476 1.00 94.88 97 PHE A C 1
ATOM 777 O O . PHE A 1 97 ? -12.542 4.543 17.928 1.00 94.88 97 PHE A O 1
ATOM 784 N N . PHE A 1 98 ? -13.060 2.994 16.405 1.00 94.12 98 PHE A N 1
ATOM 785 C CA . PHE A 1 98 ? -11.704 2.954 15.843 1.00 94.12 98 PHE A CA 1
ATOM 786 C C . PHE A 1 98 ? -11.294 4.259 15.153 1.00 94.12 98 PHE A C 1
ATOM 788 O O . PHE A 1 98 ? -10.135 4.674 15.261 1.00 94.12 98 PHE A O 1
ATOM 795 N N . LEU A 1 99 ? -12.226 4.950 14.488 1.00 92.19 99 LEU A N 1
ATOM 796 C CA . LEU A 1 99 ? -11.921 6.233 13.856 1.00 92.19 99 LEU A CA 1
ATOM 797 C C . LEU A 1 99 ? -11.662 7.334 14.882 1.00 92.19 99 LEU A C 1
ATOM 799 O O . LEU A 1 99 ? -10.865 8.225 14.593 1.00 92.19 99 LEU A O 1
ATOM 803 N N . TYR A 1 100 ? -12.250 7.273 16.079 1.00 89.62 100 TYR A N 1
ATOM 804 C CA . TYR A 1 100 ? -11.849 8.160 17.170 1.00 89.62 100 TYR A CA 1
ATOM 805 C C . TYR A 1 100 ? -10.394 7.914 17.585 1.00 89.62 100 TYR A C 1
ATOM 807 O O . TYR A 1 100 ? -9.615 8.862 17.690 1.00 89.62 100 TYR A O 1
ATOM 815 N N . PHE A 1 101 ? -9.993 6.652 17.767 1.00 84.94 101 PHE A N 1
ATOM 816 C CA . PHE A 1 101 ? -8.609 6.337 18.129 1.00 84.94 101 PHE A CA 1
ATOM 817 C C . PHE A 1 101 ? -7.616 6.811 17.066 1.00 84.94 101 PHE A C 1
ATOM 819 O O . PHE A 1 101 ? -6.602 7.420 17.397 1.00 84.94 101 PHE A O 1
ATOM 826 N N . TYR A 1 102 ? -7.922 6.621 15.785 1.00 84.94 102 TYR A N 1
ATOM 827 C CA . TYR A 1 102 ? -7.060 7.145 14.732 1.00 84.94 102 TYR A CA 1
ATOM 828 C C . TYR A 1 102 ? -7.084 8.688 14.671 1.00 84.94 102 TYR A C 1
ATOM 830 O O . TYR A 1 102 ? -6.042 9.333 14.791 1.00 84.94 102 TYR A O 1
ATOM 838 N N . ASN A 1 103 ? -8.258 9.309 14.496 1.00 84.00 103 ASN A N 1
ATOM 839 C CA . ASN A 1 103 ? -8.354 10.743 14.188 1.00 84.00 103 ASN A CA 1
ATOM 840 C C . ASN A 1 103 ? -8.091 11.638 15.405 1.00 84.00 103 ASN A C 1
ATOM 842 O O . ASN A 1 103 ? -7.590 12.744 15.246 1.00 84.00 103 ASN A O 1
ATOM 846 N N . VAL A 1 104 ? -8.449 11.195 16.609 1.00 79.94 104 VAL A N 1
ATOM 847 C CA . VAL A 1 104 ? -8.293 12.002 17.823 1.00 79.94 104 VAL A CA 1
ATOM 848 C C . VAL A 1 104 ? -7.086 11.538 18.607 1.00 79.94 104 VAL A C 1
ATOM 850 O O . VAL A 1 104 ? -6.228 12.355 18.926 1.00 79.94 104 VAL A O 1
ATOM 853 N N . VAL A 1 105 ? -6.987 10.248 18.915 1.00 75.69 105 VAL A N 1
ATOM 854 C CA . VAL A 1 105 ? -5.962 9.781 19.852 1.00 75.69 105 VAL A CA 1
ATOM 855 C C . VAL A 1 105 ? -4.569 9.776 19.220 1.00 75.69 105 VAL A C 1
ATOM 857 O O . VAL A 1 105 ? -3.659 10.377 19.789 1.00 75.69 105 VAL A O 1
ATOM 860 N N . LEU A 1 106 ? -4.413 9.188 18.030 1.00 74.88 106 LEU A N 1
ATOM 861 C CA . LEU A 1 106 ? -3.136 9.175 17.307 1.00 74.88 106 LEU A CA 1
ATOM 862 C C . LEU A 1 106 ? -2.812 10.538 16.671 1.00 74.88 106 LEU A C 1
ATOM 864 O O . LEU A 1 106 ? -1.668 10.985 16.739 1.00 74.88 106 LEU A O 1
ATOM 868 N N . CYS A 1 107 ? -3.790 11.204 16.046 1.00 71.94 107 CYS A N 1
ATOM 869 C CA . CYS A 1 107 ? -3.506 12.414 15.263 1.00 71.94 107 CYS A CA 1
ATOM 870 C C . CYS A 1 107 ? -3.541 13.732 16.058 1.00 71.94 107 CYS A C 1
ATOM 872 O O . CYS A 1 107 ? -2.960 14.707 15.594 1.00 71.94 107 CYS A O 1
ATOM 874 N N . SER A 1 108 ? -4.234 13.825 17.202 1.00 63.94 108 SER A N 1
ATOM 875 C CA . SER A 1 108 ? -4.455 15.124 17.879 1.00 63.94 108 SER A CA 1
ATOM 876 C C . SER A 1 108 ? -4.081 15.142 19.361 1.00 63.94 108 SER A C 1
ATOM 878 O O . SER A 1 108 ? -3.394 16.051 19.824 1.00 63.94 108 SER A O 1
ATOM 880 N N . ALA A 1 109 ? -4.536 14.163 20.136 1.00 59.31 109 ALA A N 1
ATOM 881 C CA . ALA A 1 109 ? -4.390 14.155 21.587 1.00 59.31 109 ALA A CA 1
ATOM 882 C C . ALA A 1 109 ? -3.019 13.634 22.041 1.00 59.31 109 ALA A C 1
ATOM 884 O O . ALA A 1 109 ? -2.559 14.055 23.104 1.00 59.31 109 ALA A O 1
ATOM 885 N N . HIS A 1 110 ? -2.371 12.811 21.202 1.00 63.88 110 HIS A N 1
ATOM 886 C CA . HIS A 1 110 ? -1.197 11.991 21.507 1.00 63.88 110 HIS A CA 1
ATOM 887 C C . HIS A 1 110 ? -1.474 11.026 22.672 1.00 63.88 110 HIS A C 1
ATOM 889 O O . HIS A 1 110 ? -2.125 11.378 23.659 1.00 63.88 110 HIS A O 1
ATOM 895 N N . PHE A 1 111 ? -0.996 9.787 22.587 1.00 64.94 111 PHE A N 1
ATOM 896 C CA . PHE A 1 111 ? -1.188 8.815 23.664 1.00 64.94 111 PHE A CA 1
ATOM 897 C C . PHE A 1 111 ? 0.094 8.590 24.459 1.00 64.94 111 PHE A C 1
ATOM 899 O O . PHE A 1 111 ? 1.201 8.738 23.946 1.00 64.94 111 PHE A O 1
ATOM 906 N N . ALA A 1 112 ? -0.076 8.232 25.729 1.00 61.28 112 ALA A N 1
ATOM 907 C CA . ALA A 1 112 ? 0.986 7.718 26.576 1.00 61.28 112 ALA A CA 1
ATOM 908 C C . ALA A 1 112 ? 0.585 6.300 26.988 1.00 61.28 112 ALA A C 1
ATOM 910 O O . ALA A 1 112 ? -0.335 6.128 27.787 1.00 61.28 112 ALA A O 1
ATOM 911 N N . LEU A 1 113 ? 1.228 5.289 26.400 1.00 60.66 113 LEU A N 1
ATOM 912 C CA . LEU A 1 113 ? 1.018 3.891 26.776 1.00 60.66 113 LEU A CA 1
ATOM 913 C C . LEU A 1 113 ? 2.198 3.435 27.628 1.00 60.66 113 LEU A C 1
ATOM 915 O O . LEU A 1 113 ? 3.353 3.486 27.198 1.00 60.66 113 LEU A O 1
ATOM 919 N N . GLN A 1 114 ? 1.902 2.995 28.851 1.00 55.72 114 GLN A N 1
ATOM 920 C CA . GLN A 1 114 ? 2.921 2.616 29.820 1.00 55.72 114 GLN A CA 1
ATOM 921 C C . GLN A 1 114 ? 3.767 1.456 29.273 1.00 55.72 114 GLN A C 1
ATOM 923 O O . GLN A 1 114 ? 3.246 0.395 28.939 1.00 55.72 114 GLN A O 1
ATOM 928 N N . GLY A 1 115 ? 5.081 1.672 29.170 1.00 54.72 115 GLY A N 1
ATOM 929 C CA . GLY A 1 115 ? 6.032 0.686 28.643 1.00 54.72 115 GLY A CA 1
ATOM 930 C C . GLY A 1 115 ? 6.191 0.670 27.117 1.00 54.72 115 GLY A C 1
ATOM 931 O O . GLY A 1 115 ? 7.077 -0.026 26.632 1.00 54.72 115 GLY A O 1
ATOM 932 N N . LEU A 1 116 ? 5.393 1.447 26.375 1.00 56.12 116 LEU A N 1
ATOM 933 C CA . LEU A 1 116 ? 5.497 1.581 24.915 1.00 56.12 116 LEU A CA 1
ATOM 934 C C . LEU A 1 116 ? 5.990 2.967 24.493 1.00 56.12 116 LEU A C 1
ATOM 936 O O . LEU A 1 116 ? 6.776 3.063 23.559 1.00 56.12 116 LEU A O 1
ATOM 940 N N . THR A 1 117 ? 5.586 4.033 25.189 1.00 56.59 117 THR A N 1
ATOM 941 C CA . THR A 1 117 ? 5.986 5.404 24.840 1.00 56.59 117 THR A CA 1
ATOM 942 C C . THR A 1 117 ? 6.558 6.122 26.064 1.00 56.59 117 THR A C 1
ATOM 944 O O . THR A 1 117 ? 6.054 5.973 27.178 1.00 56.59 117 THR A O 1
ATOM 947 N N . LYS A 1 118 ? 7.664 6.864 25.887 1.00 56.09 118 LYS A N 1
ATOM 948 C CA . LYS A 1 118 ? 8.267 7.674 26.967 1.00 56.09 118 LYS A CA 1
ATOM 949 C C . LYS A 1 118 ? 7.492 8.971 27.223 1.00 56.09 118 LYS A C 1
ATOM 951 O O . LYS A 1 118 ? 7.397 9.382 28.372 1.00 56.09 118 LYS A O 1
ATOM 956 N N . ASP A 1 119 ? 6.924 9.553 26.167 1.00 64.88 119 ASP A N 1
ATOM 957 C CA . ASP A 1 119 ? 6.173 10.812 26.153 1.00 64.88 119 ASP A CA 1
ATOM 958 C C . ASP A 1 119 ? 4.895 10.673 25.292 1.00 64.88 119 ASP A C 1
ATOM 960 O O . ASP A 1 119 ? 4.510 9.566 24.895 1.00 64.88 119 ASP A O 1
ATOM 964 N N . LYS A 1 120 ? 4.227 11.803 25.017 1.00 64.69 120 LYS A N 1
ATOM 965 C CA . LYS A 1 120 ? 3.143 11.933 24.032 1.00 64.69 120 LYS A CA 1
ATOM 966 C C . LYS A 1 120 ? 3.601 11.396 22.674 1.00 64.69 120 LYS A C 1
ATOM 968 O O . LYS A 1 120 ? 4.452 12.011 22.050 1.00 64.69 120 LYS A O 1
ATOM 973 N N . PHE A 1 121 ? 3.004 10.297 22.228 1.00 72.25 121 PHE A N 1
ATOM 974 C CA . PHE A 1 121 ? 3.275 9.682 20.931 1.00 72.25 121 PHE A CA 1
ATOM 975 C C . PHE A 1 121 ? 2.112 9.934 19.972 1.00 72.25 121 PHE A C 1
ATOM 977 O O . PHE A 1 121 ? 0.945 9.717 20.325 1.00 72.25 121 PHE A O 1
ATOM 984 N N . GLY A 1 122 ? 2.427 10.416 18.774 1.00 74.19 122 GLY A N 1
ATOM 985 C CA . GLY A 1 122 ? 1.460 10.722 17.727 1.00 74.19 122 GLY A CA 1
ATOM 986 C C . GLY A 1 122 ? 1.863 10.171 16.362 1.00 74.19 122 GLY A C 1
ATOM 987 O O . GLY A 1 122 ? 2.781 9.365 16.219 1.00 74.19 122 GLY A O 1
ATOM 988 N N . ARG A 1 123 ? 1.148 10.617 15.326 1.00 76.19 123 ARG A N 1
ATOM 989 C CA . ARG A 1 123 ? 1.382 10.200 13.933 1.00 76.19 123 ARG A CA 1
ATOM 990 C C . ARG A 1 123 ? 2.805 10.499 13.445 1.00 76.19 123 ARG A C 1
ATOM 992 O O . ARG A 1 123 ? 3.394 9.643 12.794 1.00 76.19 123 ARG A O 1
ATOM 999 N N . ALA A 1 124 ? 3.343 11.675 13.770 1.00 76.62 124 ALA A N 1
ATOM 1000 C CA . ALA A 1 124 ? 4.696 12.070 13.375 1.00 76.62 124 ALA A CA 1
ATOM 1001 C C . ALA A 1 124 ? 5.763 11.174 14.030 1.00 76.62 124 ALA A C 1
ATOM 1003 O O . ALA A 1 124 ? 6.665 10.694 13.347 1.00 76.62 124 ALA A O 1
ATOM 1004 N N . ASP A 1 125 ? 5.613 10.858 15.322 1.00 77.62 125 ASP A N 1
ATOM 1005 C CA . ASP A 1 125 ? 6.522 9.945 16.029 1.00 77.62 125 ASP A CA 1
ATOM 1006 C C . ASP A 1 125 ? 6.462 8.533 15.433 1.00 77.62 125 ASP A C 1
ATOM 1008 O O . ASP A 1 125 ? 7.495 7.919 15.168 1.00 77.62 125 ASP A O 1
ATOM 1012 N N . PHE A 1 126 ? 5.255 8.039 15.133 1.00 75.50 126 PHE A N 1
ATOM 1013 C CA . PHE A 1 126 ? 5.080 6.745 14.475 1.00 75.50 126 PHE A CA 1
ATOM 1014 C C . PHE A 1 126 ? 5.735 6.720 13.083 1.00 75.50 126 PHE A C 1
ATOM 1016 O O . PHE A 1 126 ? 6.400 5.742 12.736 1.00 75.50 126 PHE A O 1
ATOM 1023 N N . ALA A 1 127 ? 5.601 7.791 12.290 1.00 77.19 127 ALA A N 1
ATOM 1024 C CA . ALA A 1 127 ? 6.278 7.915 10.997 1.00 77.19 127 ALA A CA 1
ATOM 1025 C C . ALA A 1 127 ? 7.802 7.910 11.161 1.00 77.19 127 ALA A C 1
ATOM 1027 O O . ALA A 1 127 ? 8.506 7.167 10.472 1.00 77.19 127 ALA A O 1
ATOM 1028 N N . GLN A 1 128 ? 8.319 8.683 12.117 1.00 77.88 128 GLN A N 1
ATOM 1029 C CA . GLN A 1 128 ? 9.745 8.742 12.412 1.00 77.88 128 GLN A CA 1
ATOM 1030 C C . GLN A 1 128 ? 10.300 7.369 12.819 1.00 77.88 128 GLN A C 1
ATOM 1032 O O . GLN A 1 128 ? 11.325 6.934 12.283 1.00 77.88 128 GLN A O 1
ATOM 1037 N N . GLU A 1 129 ? 9.623 6.658 13.723 1.00 78.56 129 GLU A N 1
ATOM 1038 C CA . GLU A 1 129 ? 10.030 5.317 14.145 1.00 78.56 129 GLU A CA 1
ATOM 1039 C C . GLU A 1 129 ? 10.008 4.328 12.978 1.00 78.56 129 GLU A C 1
ATOM 1041 O O . GLU A 1 129 ? 10.982 3.588 12.788 1.00 78.56 129 GLU A O 1
ATOM 1046 N N . TYR A 1 130 ? 8.966 4.381 12.143 1.00 75.81 130 TYR A N 1
ATOM 1047 C CA . TYR A 1 130 ? 8.838 3.539 10.957 1.00 75.81 130 TYR A CA 1
ATOM 1048 C C . TYR A 1 130 ? 10.053 3.670 10.016 1.00 75.81 130 TYR A C 1
ATOM 1050 O O . TYR A 1 130 ? 10.557 2.653 9.524 1.00 75.81 130 TYR A O 1
ATOM 1058 N N . PHE A 1 131 ? 10.586 4.884 9.809 1.00 77.00 131 PHE A N 1
ATOM 1059 C CA . PHE A 1 131 ? 11.775 5.113 8.969 1.00 77.00 131 PHE A CA 1
ATOM 1060 C C . PHE A 1 131 ? 13.117 4.933 9.681 1.00 77.00 131 PHE A C 1
ATOM 1062 O O . PHE A 1 131 ? 14.132 4.734 9.010 1.00 77.00 131 PHE A O 1
ATOM 1069 N N . SER A 1 132 ? 13.153 4.965 11.014 1.00 76.88 132 SER A N 1
ATOM 1070 C CA . SER A 1 132 ? 14.401 4.858 11.783 1.00 76.88 132 SER A CA 1
ATOM 1071 C C . SER A 1 132 ? 15.102 3.493 11.644 1.00 76.88 132 SER A C 1
ATOM 1073 O O . SER A 1 132 ? 16.325 3.406 11.788 1.00 76.88 132 SER A O 1
ATOM 1075 N N . GLY A 1 133 ? 14.341 2.436 11.330 1.00 74.31 133 GLY A N 1
ATOM 1076 C CA . GLY A 1 133 ? 14.816 1.054 11.243 1.00 74.31 133 GLY A CA 1
ATOM 1077 C C . GLY A 1 133 ? 15.211 0.592 9.834 1.00 74.31 133 GLY A C 1
ATOM 1078 O O . GLY A 1 133 ? 15.954 1.249 9.101 1.00 74.31 133 GLY A O 1
ATOM 1079 N N . LYS A 1 134 ? 14.705 -0.585 9.435 1.00 71.62 134 LYS A N 1
ATOM 1080 C CA . LYS A 1 134 ? 15.000 -1.225 8.133 1.00 71.62 134 LYS A CA 1
ATOM 1081 C C . LYS A 1 134 ? 14.561 -0.380 6.925 1.00 71.62 134 LYS A C 1
ATOM 1083 O O . LYS A 1 134 ? 15.111 -0.548 5.839 1.00 71.62 134 LYS A O 1
ATOM 1088 N N . ASN A 1 135 ? 13.639 0.562 7.127 1.00 74.31 135 ASN A N 1
ATOM 1089 C CA . ASN A 1 135 ? 13.070 1.409 6.078 1.00 74.31 135 ASN A CA 1
ATOM 1090 C C . ASN A 1 135 ? 13.849 2.711 5.828 1.00 74.31 135 ASN A C 1
ATOM 1092 O O . ASN A 1 135 ? 13.474 3.488 4.953 1.00 74.31 135 ASN A O 1
ATOM 1096 N N . LYS A 1 136 ? 14.972 2.950 6.519 1.00 76.06 136 LYS A N 1
ATOM 1097 C CA . LYS A 1 136 ? 15.771 4.179 6.357 1.00 76.06 136 LYS A CA 1
ATOM 1098 C C . LYS A 1 136 ? 16.151 4.479 4.902 1.00 76.06 136 LYS A C 1
ATOM 1100 O O . LYS A 1 136 ? 16.225 5.639 4.506 1.00 76.06 136 LYS A O 1
ATOM 1105 N N . LYS A 1 137 ? 16.392 3.438 4.096 1.00 70.75 137 LYS A N 1
ATOM 1106 C CA . LYS A 1 137 ? 16.796 3.567 2.685 1.00 70.75 137 LYS A CA 1
ATOM 1107 C C . LYS A 1 137 ? 15.665 4.021 1.758 1.00 70.75 137 LYS A C 1
ATOM 1109 O O . LYS A 1 137 ? 15.950 4.643 0.744 1.00 70.75 137 LYS A O 1
ATOM 1114 N N . ILE A 1 138 ? 14.410 3.735 2.105 1.00 71.69 138 ILE A N 1
ATOM 1115 C CA . ILE A 1 138 ? 13.238 4.092 1.288 1.00 71.69 138 ILE A CA 1
ATOM 1116 C C . ILE A 1 138 ? 12.612 5.432 1.698 1.00 71.69 138 ILE A C 1
ATOM 1118 O O . ILE A 1 138 ? 11.653 5.874 1.086 1.00 71.69 138 ILE A O 1
ATOM 1122 N N . LYS A 1 139 ? 13.188 6.130 2.685 1.00 75.56 139 LYS A N 1
ATOM 1123 C CA . LYS A 1 139 ? 12.746 7.461 3.132 1.00 75.56 139 LYS A CA 1
ATOM 1124 C C . LYS A 1 139 ? 12.676 8.504 2.008 1.00 75.56 139 LYS A C 1
ATOM 1126 O O . LYS A 1 139 ? 11.893 9.447 2.091 1.00 75.56 139 LYS A O 1
ATOM 1131 N N . TYR A 1 140 ? 13.536 8.362 1.000 1.00 79.06 140 TYR A N 1
ATOM 1132 C CA . TYR A 1 140 ? 13.729 9.374 -0.038 1.00 79.06 140 TYR A CA 1
ATOM 1133 C C . TYR A 1 140 ? 12.995 9.080 -1.344 1.00 79.06 140 TYR A C 1
ATOM 1135 O O . TYR A 1 140 ? 13.063 9.878 -2.276 1.00 79.06 140 TYR A O 1
ATOM 1143 N N . ILE A 1 141 ? 12.313 7.941 -1.436 1.00 82.88 141 ILE A N 1
ATOM 1144 C CA . ILE A 1 141 ? 11.716 7.461 -2.680 1.00 82.88 141 ILE A CA 1
ATOM 1145 C C . ILE A 1 141 ? 10.432 6.696 -2.389 1.00 82.88 141 ILE A C 1
ATOM 1147 O O . ILE A 1 141 ? 10.376 5.849 -1.501 1.00 82.88 141 ILE A O 1
ATOM 1151 N N . CYS A 1 142 ? 9.379 6.974 -3.151 1.00 86.44 142 CYS A N 1
ATOM 1152 C CA . CYS A 1 142 ? 8.140 6.225 -2.996 1.00 86.44 142 CYS A CA 1
ATOM 1153 C C . CYS A 1 142 ? 8.346 4.751 -3.399 1.00 86.44 142 CYS A C 1
ATOM 1155 O O . CYS A 1 142 ? 8.711 4.504 -4.552 1.00 86.44 142 CYS A O 1
ATOM 1157 N N . PRO A 1 143 ? 8.046 3.771 -2.522 1.00 84.31 143 PRO A N 1
ATOM 1158 C CA . PRO A 1 143 ? 8.222 2.350 -2.832 1.00 84.31 143 PRO A CA 1
ATOM 1159 C C . PRO A 1 143 ? 7.218 1.826 -3.871 1.00 84.31 143 PRO A C 1
ATOM 1161 O O . PRO A 1 143 ? 7.407 0.736 -4.394 1.00 84.31 143 PRO A O 1
ATOM 1164 N N . VAL A 1 144 ? 6.165 2.596 -4.175 1.00 90.00 144 VAL A N 1
ATOM 1165 C CA . VAL A 1 144 ? 5.145 2.239 -5.170 1.00 90.00 144 VAL A CA 1
ATOM 1166 C C . VAL A 1 144 ? 5.524 2.721 -6.567 1.00 90.00 144 VAL A C 1
ATOM 1168 O O . VAL A 1 144 ? 5.589 1.918 -7.489 1.00 90.00 144 VAL A O 1
ATOM 1171 N N . CYS A 1 145 ? 5.768 4.024 -6.755 1.00 89.69 145 CYS A N 1
ATOM 1172 C CA . CYS A 1 145 ? 6.019 4.552 -8.102 1.00 89.69 145 CYS A CA 1
ATOM 1173 C C . CYS A 1 145 ? 7.490 4.562 -8.507 1.00 89.69 145 CYS A C 1
ATOM 1175 O O . CYS A 1 145 ? 7.756 4.703 -9.696 1.00 89.69 145 CYS A O 1
ATOM 1177 N N . LEU A 1 146 ? 8.421 4.475 -7.548 1.00 86.94 146 LEU A N 1
ATOM 1178 C CA . LEU A 1 146 ? 9.871 4.551 -7.769 1.00 86.94 146 LEU A CA 1
ATOM 1179 C C . LEU A 1 146 ? 10.341 5.814 -8.516 1.00 86.94 146 LEU A C 1
ATOM 1181 O O . LEU A 1 146 ? 11.421 5.820 -9.086 1.00 86.94 146 LEU A O 1
ATOM 1185 N N . GLN A 1 147 ? 9.551 6.890 -8.528 1.00 78.94 147 GLN A N 1
ATOM 1186 C CA . GLN A 1 147 ? 9.851 8.100 -9.310 1.00 78.94 147 GLN A CA 1
ATOM 1187 C C . GLN A 1 147 ? 9.851 9.372 -8.474 1.00 78.94 147 GLN A C 1
ATOM 1189 O O . GLN A 1 147 ? 10.676 10.259 -8.670 1.00 78.94 147 GLN A O 1
ATOM 1194 N N . THR A 1 148 ? 8.904 9.493 -7.547 1.00 78.75 148 THR A N 1
ATOM 1195 C CA . THR A 1 148 ? 8.783 10.698 -6.733 1.00 78.75 148 THR A CA 1
ATOM 1196 C C . THR A 1 148 ? 9.810 10.656 -5.613 1.00 78.75 148 THR A C 1
ATOM 1198 O O . THR A 1 148 ? 9.655 9.882 -4.663 1.00 78.75 148 THR A O 1
ATOM 1201 N N . THR A 1 149 ? 10.830 11.510 -5.715 1.00 74.62 149 THR A N 1
ATOM 1202 C CA . THR A 1 149 ? 11.673 11.850 -4.569 1.00 74.62 149 THR A CA 1
ATOM 1203 C C . THR A 1 149 ? 10.799 12.508 -3.518 1.00 74.62 149 THR A C 1
ATOM 1205 O O . THR A 1 149 ? 10.081 13.468 -3.791 1.00 74.62 149 THR A O 1
ATOM 1208 N N . THR A 1 150 ? 10.857 11.972 -2.316 1.00 72.38 150 THR A N 1
ATOM 1209 C CA . THR A 1 150 ? 10.033 12.386 -1.188 1.00 72.38 150 THR A CA 1
ATOM 1210 C C . THR A 1 150 ? 10.927 12.571 0.036 1.00 72.38 150 THR A C 1
ATOM 1212 O O . THR A 1 150 ? 12.096 12.185 0.034 1.00 72.38 150 THR A O 1
ATOM 1215 N N . ASN A 1 151 ? 10.417 13.221 1.075 1.00 74.00 151 ASN A N 1
ATOM 1216 C CA . ASN A 1 151 ? 10.986 13.090 2.403 1.00 74.00 151 ASN A CA 1
ATOM 1217 C C . ASN A 1 151 ? 9.884 12.591 3.325 1.00 74.00 151 ASN A C 1
ATOM 1219 O O . ASN A 1 151 ? 9.134 13.386 3.885 1.00 74.00 151 ASN A O 1
ATOM 1223 N N . ALA A 1 152 ? 9.819 11.274 3.474 1.00 67.69 152 ALA A N 1
ATOM 1224 C CA . ALA A 1 152 ? 8.748 10.612 4.196 1.00 67.69 152 ALA A CA 1
ATOM 1225 C C . ALA A 1 152 ? 8.616 11.060 5.667 1.00 67.69 152 ALA A C 1
ATOM 1227 O O . ALA A 1 152 ? 7.518 11.104 6.205 1.00 67.69 152 ALA A O 1
ATOM 1228 N N . GLU A 1 153 ? 9.723 11.473 6.299 1.00 66.56 153 GLU A N 1
ATOM 1229 C CA . GLU A 1 153 ? 9.723 12.065 7.651 1.00 66.56 153 GLU A CA 1
ATOM 1230 C C . GLU A 1 153 ? 9.161 13.493 7.709 1.00 66.56 153 GLU A C 1
ATOM 1232 O O . GLU A 1 153 ? 8.953 14.012 8.794 1.00 66.56 153 GLU A O 1
ATOM 1237 N N . ARG A 1 154 ? 9.016 14.185 6.574 1.00 70.69 154 ARG A N 1
ATOM 1238 C CA . ARG A 1 154 ? 8.408 15.527 6.512 1.00 70.69 154 ARG A CA 1
ATOM 1239 C C . ARG A 1 154 ? 6.978 15.503 6.008 1.00 70.69 154 ARG A C 1
ATOM 1241 O O . ARG A 1 154 ? 6.256 16.471 6.211 1.00 70.69 154 ARG A O 1
ATOM 1248 N N . GLU A 1 155 ? 6.613 14.458 5.278 1.00 73.25 155 GLU A N 1
ATOM 1249 C CA . GLU A 1 155 ? 5.240 14.272 4.824 1.00 73.25 155 GLU A CA 1
ATOM 1250 C C . GLU A 1 155 ? 4.336 13.849 5.984 1.00 73.25 155 GLU A C 1
ATOM 1252 O O . GLU A 1 155 ? 3.143 14.131 5.934 1.00 73.25 155 GLU A O 1
ATOM 1257 N N . ASP A 1 156 ? 4.897 13.216 7.029 1.00 64.44 156 ASP A N 1
ATOM 1258 C CA . ASP A 1 156 ? 4.175 12.709 8.208 1.00 64.44 156 ASP A CA 1
ATOM 1259 C C . ASP A 1 156 ? 2.944 11.859 7.835 1.00 64.44 156 ASP A C 1
ATOM 1261 O O . ASP A 1 156 ? 1.991 11.705 8.610 1.00 64.44 156 ASP A O 1
ATOM 1265 N N . ASP A 1 157 ? 2.957 11.293 6.625 1.00 71.81 157 ASP A N 1
ATOM 1266 C CA . ASP A 1 157 ? 1.827 10.607 6.029 1.00 71.81 157 ASP A CA 1
ATOM 1267 C C . ASP A 1 157 ? 2.083 9.103 5.964 1.00 71.81 157 ASP A C 1
ATOM 1269 O O . ASP A 1 157 ? 3.085 8.619 5.436 1.00 71.81 157 ASP A O 1
ATOM 1273 N N . ILE A 1 158 ? 1.153 8.366 6.555 1.00 79.00 158 ILE A N 1
ATOM 1274 C CA . ILE A 1 158 ? 1.140 6.916 6.594 1.00 79.00 158 ILE A CA 1
ATOM 1275 C C . ILE A 1 158 ? -0.240 6.530 6.139 1.00 79.00 158 ILE A C 1
ATOM 1277 O O . ILE A 1 158 ? -1.241 6.865 6.780 1.00 79.00 158 ILE A O 1
ATOM 1281 N N . GLU A 1 159 ? -0.254 5.834 5.020 1.00 86.56 159 GLU A N 1
ATOM 1282 C CA . GLU A 1 159 ? -1.463 5.506 4.312 1.00 86.56 159 GLU A CA 1
ATOM 1283 C C . GLU A 1 159 ? -2.022 4.170 4.794 1.00 86.56 159 GLU A C 1
ATOM 1285 O O . GLU A 1 159 ? -1.283 3.259 5.181 1.00 86.56 159 GLU A O 1
ATOM 1290 N N . HIS A 1 160 ? -3.344 4.039 4.726 1.00 90.94 160 HIS A N 1
ATOM 1291 C CA . HIS A 1 160 ? -4.027 2.778 4.955 1.00 90.94 160 HIS A CA 1
ATOM 1292 C C . HIS A 1 160 ? -4.134 2.000 3.650 1.00 90.94 160 HIS A C 1
ATOM 1294 O O . HIS A 1 160 ? -4.768 2.443 2.692 1.00 90.94 160 HIS A O 1
ATOM 1300 N N . TYR A 1 161 ? -3.573 0.796 3.595 1.00 93.06 161 TYR A N 1
ATOM 1301 C CA . TYR A 1 161 ? -3.728 -0.060 2.423 1.00 93.06 161 TYR A CA 1
ATOM 1302 C C . TYR A 1 161 ? -5.213 -0.369 2.185 1.00 93.06 161 TYR A C 1
ATOM 1304 O O . TYR A 1 161 ? -5.786 0.021 1.164 1.00 93.06 161 TYR A O 1
ATOM 1312 N N . PHE A 1 162 ? -5.877 -0.918 3.197 1.00 93.19 162 PHE A N 1
ATOM 1313 C CA . PHE A 1 162 ? -7.325 -0.980 3.318 1.00 93.19 162 PHE A CA 1
ATOM 1314 C C . PHE A 1 162 ? -7.851 0.284 3.996 1.00 93.19 162 PHE A C 1
ATOM 1316 O O . PHE A 1 162 ? -7.586 0.525 5.175 1.00 93.19 162 PHE A O 1
ATOM 1323 N N . ALA A 1 163 ? -8.625 1.083 3.260 1.00 91.31 163 ALA A N 1
ATOM 1324 C CA . ALA A 1 163 ? -9.128 2.366 3.738 1.00 91.31 163 ALA A CA 1
ATOM 1325 C C . ALA A 1 163 ? -9.855 2.238 5.091 1.00 91.31 163 ALA A C 1
ATOM 1327 O O . ALA A 1 163 ? -10.799 1.456 5.231 1.00 91.31 163 ALA A O 1
ATOM 1328 N N . LYS A 1 164 ? -9.485 3.086 6.061 1.00 91.19 164 LYS A N 1
ATOM 1329 C CA . LYS A 1 164 ? -10.090 3.126 7.408 1.00 91.19 164 LYS A CA 1
ATOM 1330 C C . LYS A 1 164 ? -11.605 3.366 7.411 1.00 91.19 164 LYS A C 1
ATOM 1332 O O . LYS A 1 164 ? -12.281 3.007 8.363 1.00 91.19 164 LYS A O 1
ATOM 1337 N N . ALA A 1 165 ? -12.150 3.985 6.362 1.00 90.06 165 ALA A N 1
ATOM 1338 C CA . ALA A 1 165 ? -13.593 4.181 6.216 1.00 90.06 165 ALA A CA 1
ATOM 1339 C C . ALA A 1 165 ? -14.333 2.880 5.860 1.00 90.06 165 ALA A C 1
ATOM 1341 O O . ALA A 1 165 ? -15.533 2.773 6.092 1.00 90.06 165 ALA A O 1
ATOM 1342 N N . TRP A 1 166 ? -13.626 1.910 5.276 1.00 91.62 166 TRP A N 1
ATOM 1343 C CA . TRP A 1 166 ? -14.196 0.640 4.850 1.00 91.62 166 TRP A CA 1
ATOM 1344 C C . TRP A 1 166 ? -13.961 -0.469 5.874 1.00 91.62 166 TRP A C 1
ATOM 1346 O O . TRP A 1 166 ? -14.909 -1.173 6.202 1.00 91.62 166 TRP A O 1
ATOM 1356 N N . ILE A 1 167 ? -12.743 -0.578 6.418 1.00 94.12 167 ILE A N 1
ATOM 1357 C CA . ILE A 1 167 ? -12.394 -1.566 7.451 1.00 94.12 167 ILE A CA 1
ATOM 1358 C C . ILE A 1 167 ? -11.783 -0.825 8.654 1.00 94.12 167 ILE A C 1
ATOM 1360 O O . ILE A 1 167 ? -10.559 -0.779 8.811 1.00 94.12 167 ILE A O 1
ATOM 1364 N N . PRO A 1 168 ? -12.611 -0.178 9.501 1.00 95.12 168 PRO A N 1
ATOM 1365 C CA . PRO A 1 168 ? -12.120 0.732 10.536 1.00 95.12 168 PRO A CA 1
ATOM 1366 C C . PRO A 1 168 ? -11.266 0.055 11.600 1.00 95.12 168 PRO A C 1
ATOM 1368 O O . PRO A 1 168 ? -10.343 0.678 12.120 1.00 95.12 168 PRO A O 1
ATOM 1371 N N . CYS A 1 169 ? -11.527 -1.220 11.900 1.00 95.38 169 CYS A N 1
ATOM 1372 C CA . CYS A 1 169 ? -10.737 -1.973 12.870 1.00 95.38 169 CYS A CA 1
ATOM 1373 C C . CYS A 1 169 ? -9.248 -2.037 12.482 1.00 95.38 169 CYS A C 1
ATOM 1375 O O . CYS A 1 169 ? -8.393 -2.029 13.361 1.00 95.38 169 CYS A O 1
ATOM 1377 N N . LEU A 1 170 ? -8.911 -1.956 11.191 1.00 94.06 170 LEU A N 1
ATOM 1378 C CA . LEU A 1 170 ? -7.527 -1.961 10.716 1.00 94.06 170 LEU A CA 1
ATOM 1379 C C . LEU A 1 170 ? -6.860 -0.576 10.687 1.00 94.06 170 LEU A C 1
ATOM 1381 O O . LEU A 1 170 ? -5.722 -0.462 10.231 1.00 94.06 170 LEU A O 1
ATOM 1385 N N . ALA A 1 171 ? -7.513 0.487 11.169 1.00 90.94 171 ALA A N 1
ATOM 1386 C CA . ALA A 1 171 ? -6.990 1.858 11.084 1.00 90.94 171 ALA A CA 1
ATOM 1387 C C . ALA A 1 171 ? -5.640 2.069 11.799 1.00 90.94 171 ALA A C 1
ATOM 1389 O O . ALA A 1 171 ? -4.935 3.032 11.506 1.00 90.94 171 ALA A O 1
ATOM 1390 N N . LEU A 1 172 ? -5.282 1.191 12.736 1.00 85.00 172 LEU A N 1
ATOM 1391 C CA . LEU A 1 172 ? -4.004 1.217 13.457 1.00 85.00 172 LEU A CA 1
ATOM 1392 C C . LEU A 1 172 ? -3.207 -0.086 13.291 1.00 85.00 172 LEU A C 1
ATOM 1394 O O . LEU A 1 172 ? -2.206 -0.284 13.973 1.00 85.00 172 LEU A O 1
ATOM 1398 N N . HIS A 1 173 ? -3.650 -0.991 12.414 1.00 88.44 173 HIS A N 1
ATOM 1399 C CA . HIS A 1 173 ? -2.988 -2.277 12.238 1.00 88.44 173 HIS A CA 1
ATOM 1400 C C . HIS A 1 173 ? -1.670 -2.096 11.464 1.00 88.44 173 HIS A C 1
ATOM 1402 O O . HIS A 1 173 ? -1.698 -1.533 10.369 1.00 88.44 173 HIS A O 1
ATOM 1408 N N . PRO A 1 174 ? -0.520 -2.593 11.957 1.00 84.31 174 PRO A N 1
ATOM 1409 C CA . PRO A 1 174 ? 0.788 -2.302 11.363 1.00 84.31 174 PRO A CA 1
ATOM 1410 C C . PRO A 1 174 ? 0.912 -2.780 9.911 1.00 84.31 174 PRO A C 1
ATOM 1412 O O . PRO A 1 174 ? 1.437 -2.057 9.075 1.00 84.31 174 PRO A O 1
ATOM 1415 N N . TYR A 1 175 ? 0.351 -3.946 9.574 1.00 88.19 175 TYR A N 1
ATOM 1416 C CA . TYR A 1 175 ? 0.347 -4.446 8.191 1.00 88.19 175 TYR A CA 1
ATOM 1417 C C . TYR A 1 175 ? -0.659 -3.734 7.275 1.00 88.19 175 TYR A C 1
ATOM 1419 O O . TYR A 1 175 ? -0.658 -3.960 6.070 1.00 88.19 175 TYR A O 1
ATOM 1427 N N . ASN A 1 176 ? -1.531 -2.885 7.827 1.00 91.69 176 ASN A N 1
ATOM 1428 C CA . ASN A 1 176 ? -2.417 -2.031 7.041 1.00 91.69 176 ASN A CA 1
ATOM 1429 C C . ASN A 1 176 ? -1.820 -0.632 6.813 1.00 91.69 176 ASN A C 1
ATOM 1431 O O . ASN A 1 176 ? -2.377 0.145 6.046 1.00 91.69 176 ASN A O 1
ATOM 1435 N N . LEU A 1 177 ? -0.714 -0.295 7.480 1.00 86.75 177 LEU A N 1
ATOM 1436 C CA . LEU A 1 177 ? -0.106 1.031 7.458 1.00 86.75 177 LEU A CA 1
ATOM 1437 C C . LEU A 1 177 ? 1.176 1.024 6.631 1.00 86.75 177 LEU A C 1
ATOM 1439 O O . LEU A 1 177 ? 2.113 0.277 6.914 1.00 86.75 177 LEU A O 1
ATOM 1443 N N . TYR A 1 178 ? 1.247 1.869 5.607 1.00 85.56 178 TYR A N 1
ATOM 1444 C CA . TYR A 1 178 ? 2.410 1.911 4.728 1.00 85.56 178 TYR A CA 1
ATOM 1445 C C . TYR A 1 178 ? 2.681 3.278 4.127 1.00 85.56 178 TYR A C 1
ATOM 1447 O O . TYR A 1 178 ? 1.826 4.157 4.091 1.00 85.56 178 TYR A O 1
ATOM 1455 N N . PHE A 1 179 ? 3.920 3.459 3.682 1.00 83.94 179 PHE A N 1
ATOM 1456 C CA . PHE A 1 179 ? 4.364 4.718 3.112 1.00 83.94 179 PHE A CA 1
ATOM 1457 C C . PHE A 1 179 ? 4.205 4.755 1.594 1.00 83.94 179 PHE A C 1
ATOM 1459 O O . PHE A 1 179 ? 4.688 3.865 0.886 1.00 83.94 179 PHE A O 1
ATOM 1466 N N . ILE A 1 180 ? 3.623 5.846 1.101 1.00 87.56 180 ILE A N 1
ATOM 1467 C CA . ILE A 1 180 ? 3.568 6.222 -0.312 1.00 87.56 180 ILE A CA 1
ATOM 1468 C C . ILE A 1 180 ? 3.702 7.743 -0.434 1.00 87.56 180 ILE A C 1
ATOM 1470 O O . ILE A 1 180 ? 3.367 8.459 0.500 1.00 87.56 180 ILE A O 1
ATOM 1474 N N . CYS A 1 181 ? 4.161 8.253 -1.581 1.00 87.75 181 CYS A N 1
ATOM 1475 C CA . CYS A 1 181 ? 4.231 9.703 -1.774 1.00 87.75 181 CYS A CA 1
ATOM 1476 C C . CYS A 1 181 ? 2.825 10.322 -1.923 1.00 87.75 181 CYS A C 1
ATOM 1478 O O . CYS A 1 181 ? 1.911 9.627 -2.382 1.00 87.75 181 CYS A O 1
ATOM 1480 N N . PRO A 1 182 ? 2.664 11.639 -1.683 1.00 87.88 182 PRO A N 1
ATOM 1481 C CA . PRO A 1 182 ? 1.384 12.340 -1.783 1.00 87.88 182 PRO A CA 1
ATOM 1482 C C . PRO A 1 182 ? 0.743 12.199 -3.159 1.00 87.88 182 PRO A C 1
ATOM 1484 O O . PRO A 1 182 ? -0.465 12.049 -3.279 1.00 87.88 182 PRO A O 1
ATOM 1487 N N . VAL A 1 183 ? 1.555 12.147 -4.219 1.00 89.75 183 VAL A N 1
ATOM 1488 C CA . VAL A 1 183 ? 1.054 11.915 -5.578 1.00 89.75 183 VAL A CA 1
ATOM 1489 C C . VAL A 1 183 ? 0.376 10.546 -5.681 1.00 89.75 183 VAL A C 1
ATOM 1491 O O . VAL A 1 183 ? -0.743 10.455 -6.177 1.00 89.75 183 VAL A O 1
ATOM 1494 N N . CYS A 1 184 ? 1.027 9.477 -5.212 1.00 91.88 184 CYS A N 1
ATOM 1495 C CA . CYS A 1 184 ? 0.426 8.143 -5.187 1.00 91.88 184 CYS A CA 1
ATOM 1496 C C . CYS A 1 184 ? -0.787 8.086 -4.258 1.00 91.88 184 CYS A C 1
ATOM 1498 O O . CYS A 1 184 ? -1.765 7.431 -4.615 1.00 91.88 184 CYS A O 1
ATOM 1500 N N . ASN A 1 185 ? -0.729 8.777 -3.117 1.00 90.62 185 ASN A N 1
ATOM 1501 C CA . ASN A 1 185 ? -1.813 8.789 -2.150 1.00 90.62 185 ASN A CA 1
ATOM 1502 C C . ASN A 1 185 ? -3.040 9.533 -2.670 1.00 90.62 185 ASN A C 1
ATOM 1504 O O . ASN A 1 185 ? -4.068 8.931 -2.945 1.00 90.62 185 ASN A O 1
ATOM 1508 N N . GLU A 1 186 ? -2.926 10.837 -2.871 1.00 89.56 186 GLU A N 1
ATOM 1509 C CA . GLU A 1 186 ? -4.068 11.722 -3.076 1.00 89.56 186 GLU A CA 1
ATOM 1510 C C . GLU A 1 186 ? -4.686 11.560 -4.466 1.00 89.56 186 GLU A C 1
ATOM 1512 O O . GLU A 1 186 ? -5.909 11.597 -4.614 1.00 89.56 186 GLU A O 1
ATOM 1517 N N . ARG A 1 187 ? -3.848 11.361 -5.494 1.00 90.56 187 ARG A N 1
ATOM 1518 C CA . ARG A 1 187 ? -4.299 11.329 -6.892 1.00 90.56 187 ARG A CA 1
ATOM 1519 C C . ARG A 1 187 ? -4.665 9.933 -7.377 1.00 90.56 187 ARG A C 1
ATOM 1521 O O . ARG A 1 187 ? -5.638 9.796 -8.114 1.00 90.56 187 ARG A O 1
ATOM 1528 N N . TYR A 1 188 ? -3.868 8.921 -7.037 1.00 92.62 188 TYR A N 1
ATOM 1529 C CA . TYR A 1 188 ? -4.012 7.594 -7.642 1.00 92.62 188 TYR A CA 1
ATOM 1530 C C . TYR A 1 188 ? -4.789 6.630 -6.756 1.00 92.62 188 TYR A C 1
ATOM 1532 O O . TYR A 1 188 ? -5.858 6.176 -7.171 1.00 92.62 188 TYR A O 1
ATOM 1540 N N . LYS A 1 189 ? -4.293 6.354 -5.546 1.00 91.75 189 LYS A N 1
ATOM 1541 C CA . LYS A 1 189 ? -4.978 5.474 -4.599 1.00 91.75 189 LYS A CA 1
ATOM 1542 C C . LYS A 1 189 ? -6.262 6.121 -4.094 1.00 91.75 189 LYS A C 1
ATOM 1544 O O . LYS A 1 189 ? -7.341 5.573 -4.299 1.00 91.75 189 LYS A O 1
ATOM 1549 N N . SER A 1 190 ? -6.155 7.292 -3.477 1.00 87.69 190 SER A N 1
ATOM 1550 C CA . SER A 1 190 ? -7.259 8.048 -2.894 1.00 87.69 190 SER A CA 1
ATOM 1551 C C . SER A 1 190 ? -8.183 7.125 -2.078 1.00 87.69 190 SER A C 1
ATOM 1553 O O . SER A 1 190 ? -7.730 6.270 -1.318 1.00 87.69 190 SER A O 1
ATOM 1555 N N . MET A 1 191 ? -9.492 7.232 -2.289 1.00 84.69 191 MET A N 1
ATOM 1556 C CA . MET A 1 191 ? -10.508 6.387 -1.663 1.00 84.69 191 MET A CA 1
ATOM 1557 C C . MET A 1 191 ? -10.765 5.062 -2.406 1.00 84.69 191 MET A C 1
ATOM 1559 O O . MET A 1 191 ? -11.742 4.373 -2.093 1.00 84.69 191 MET A O 1
ATOM 1563 N N . LYS A 1 192 ? -9.946 4.692 -3.406 1.00 88.94 192 LYS A N 1
ATOM 1564 C CA . LYS A 1 192 ? -10.137 3.439 -4.148 1.00 88.94 192 LYS A CA 1
ATOM 1565 C C . LYS A 1 192 ? -9.946 2.241 -3.223 1.00 88.94 192 LYS A C 1
ATOM 1567 O O . LYS A 1 192 ? -9.053 2.198 -2.371 1.00 88.94 192 LYS A O 1
ATOM 1572 N N . ARG A 1 193 ? -10.787 1.233 -3.438 1.00 87.44 193 ARG A N 1
ATOM 1573 C CA . ARG A 1 193 ? -10.606 -0.087 -2.836 1.00 87.44 193 ARG A CA 1
ATOM 1574 C C . ARG A 1 193 ? -9.468 -0.802 -3.551 1.00 87.44 193 ARG A C 1
ATOM 1576 O O . ARG A 1 193 ? -9.267 -0.604 -4.743 1.00 87.44 193 ARG A O 1
ATOM 1583 N N . VAL A 1 194 ? -8.744 -1.628 -2.805 1.00 89.88 194 VAL A N 1
ATOM 1584 C CA . VAL A 1 194 ? -7.587 -2.369 -3.328 1.00 89.88 194 VAL A CA 1
ATOM 1585 C C . VAL A 1 194 ? -7.980 -3.546 -4.219 1.00 89.88 194 VAL A C 1
ATOM 1587 O O . VAL A 1 194 ? -7.136 -4.057 -4.934 1.00 89.88 194 VAL A O 1
ATOM 1590 N N . PHE A 1 195 ? -9.242 -3.974 -4.170 1.00 87.69 195 PHE A N 1
ATOM 1591 C CA . PHE A 1 195 ? -9.742 -5.140 -4.890 1.00 87.69 195 PHE A CA 1
ATOM 1592 C C . PHE A 1 195 ? -10.245 -4.766 -6.285 1.00 87.69 195 PHE A C 1
ATOM 1594 O O . PHE A 1 195 ? -11.186 -3.970 -6.404 1.00 87.69 195 PHE A O 1
ATOM 1601 N N . HIS A 1 196 ? -9.659 -5.383 -7.312 1.00 76.62 196 HIS A N 1
ATOM 1602 C CA . HIS A 1 196 ? -10.189 -5.367 -8.674 1.00 76.62 196 HIS A CA 1
ATOM 1603 C C . HIS A 1 196 ? -11.554 -6.070 -8.740 1.00 76.62 196 HIS A C 1
ATOM 1605 O O . HIS A 1 196 ? -11.810 -7.022 -7.997 1.00 76.62 196 HIS A O 1
ATOM 1611 N N . ASP A 1 197 ? -12.461 -5.558 -9.576 1.00 77.56 197 ASP A N 1
ATOM 1612 C CA . ASP A 1 197 ? -13.809 -6.105 -9.825 1.00 77.56 197 ASP A CA 1
ATOM 1613 C C . ASP A 1 197 ? -14.700 -6.356 -8.593 1.00 77.56 197 ASP A C 1
ATOM 1615 O O . ASP A 1 197 ? -15.728 -7.028 -8.665 1.00 77.56 197 ASP A O 1
ATOM 1619 N N . GLY A 1 198 ? -14.343 -5.791 -7.436 1.00 78.06 198 GLY A N 1
ATOM 1620 C CA . GLY A 1 198 ? -15.110 -5.934 -6.198 1.00 78.06 198 GLY A CA 1
ATOM 1621 C C . GLY A 1 198 ? -15.014 -7.312 -5.532 1.00 78.06 198 GLY A C 1
ATOM 1622 O O . GLY A 1 198 ? -15.722 -7.538 -4.549 1.00 78.06 198 GLY A O 1
ATOM 1623 N N . ILE A 1 199 ? -14.142 -8.209 -6.007 1.00 84.12 199 ILE A N 1
ATOM 1624 C CA . ILE A 1 199 ? -13.915 -9.520 -5.386 1.00 84.12 199 ILE A CA 1
ATOM 1625 C C . ILE A 1 199 ? -13.049 -9.337 -4.135 1.00 84.12 199 ILE A C 1
ATOM 1627 O O . ILE A 1 199 ? -11.854 -9.066 -4.221 1.00 84.12 199 ILE A O 1
ATOM 1631 N N . ILE A 1 200 ? -13.653 -9.498 -2.959 1.00 87.38 200 ILE A N 1
ATOM 1632 C CA . ILE A 1 200 ? -12.968 -9.348 -1.670 1.00 87.38 200 ILE A CA 1
ATOM 1633 C C . ILE A 1 200 ? -12.286 -10.676 -1.323 1.00 87.38 200 ILE A C 1
ATOM 1635 O O . ILE A 1 200 ? -12.885 -11.554 -0.709 1.00 87.38 200 ILE A O 1
ATOM 1639 N N . ASP A 1 201 ? -11.037 -10.826 -1.756 1.00 88.69 201 ASP A N 1
ATOM 1640 C CA . ASP A 1 201 ? -10.158 -11.951 -1.419 1.00 88.69 201 ASP A CA 1
ATOM 1641 C C . ASP A 1 201 ? -8.719 -11.439 -1.362 1.00 88.69 201 ASP A C 1
ATOM 1643 O O . ASP A 1 201 ? -8.153 -11.045 -2.386 1.00 88.69 201 ASP A O 1
ATOM 1647 N N . VAL A 1 202 ? -8.116 -11.422 -0.169 1.00 91.00 202 VAL A N 1
ATOM 1648 C CA . VAL A 1 202 ? -6.769 -10.852 0.031 1.00 91.00 202 VAL A CA 1
ATOM 1649 C C . VAL A 1 202 ? -5.689 -11.553 -0.802 1.00 91.00 202 VAL A C 1
ATOM 1651 O O . VAL A 1 202 ? -4.644 -10.962 -1.058 1.00 91.00 202 VAL A O 1
ATOM 1654 N N . ARG A 1 203 ? -5.940 -12.778 -1.287 1.00 90.56 203 ARG A N 1
ATOM 1655 C CA . ARG A 1 203 ? -5.024 -13.501 -2.188 1.00 90.56 203 ARG A CA 1
ATOM 1656 C C . ARG A 1 203 ? -4.899 -12.860 -3.559 1.00 90.56 203 ARG A C 1
ATOM 1658 O O . ARG A 1 203 ? -3.930 -13.137 -4.254 1.00 90.56 203 ARG A O 1
ATOM 1665 N N . ARG A 1 204 ? -5.867 -12.033 -3.950 1.00 92.56 204 ARG A N 1
ATOM 1666 C CA . ARG A 1 204 ? -5.926 -11.364 -5.256 1.00 92.56 204 ARG A CA 1
ATOM 1667 C C . ARG A 1 204 ? -5.311 -9.968 -5.241 1.00 92.56 204 ARG A C 1
ATOM 1669 O O . ARG A 1 204 ? -5.402 -9.262 -6.234 1.00 92.56 204 ARG A O 1
ATOM 1676 N N . VAL A 1 205 ? -4.693 -9.551 -4.135 1.00 93.31 205 VAL A N 1
ATOM 1677 C CA . VAL A 1 205 ? -4.010 -8.253 -4.029 1.00 93.31 205 VAL A CA 1
ATOM 1678 C C . VAL A 1 205 ? -2.596 -8.422 -3.480 1.00 93.31 205 VAL A C 1
ATOM 1680 O O . VAL A 1 205 ? -2.303 -9.393 -2.783 1.00 93.31 205 VAL A O 1
ATOM 1683 N N . PHE A 1 206 ? -1.701 -7.486 -3.801 1.00 93.62 206 PHE A N 1
ATOM 1684 C CA . PHE A 1 206 ? -0.382 -7.438 -3.171 1.00 93.62 206 PHE A CA 1
ATOM 1685 C C . PHE A 1 206 ? -0.468 -6.811 -1.781 1.00 93.62 206 PHE A C 1
ATOM 1687 O O . PHE A 1 206 ? -0.800 -5.634 -1.655 1.00 93.62 206 PHE A O 1
ATOM 1694 N N . LEU A 1 207 ? -0.119 -7.563 -0.741 1.00 92.06 207 LEU A N 1
ATOM 1695 C CA . LEU A 1 207 ? -0.109 -7.064 0.630 1.00 92.06 207 LEU A CA 1
ATOM 1696 C C . LEU A 1 207 ? 1.234 -6.387 0.957 1.00 92.06 207 LEU A C 1
ATOM 1698 O O . LEU A 1 207 ? 2.288 -7.021 0.816 1.00 92.06 207 LEU A O 1
ATOM 1702 N N . PRO A 1 208 ? 1.234 -5.126 1.435 1.00 88.44 208 PRO A N 1
ATOM 1703 C CA . PRO A 1 208 ? 2.455 -4.459 1.875 1.00 88.44 208 PRO A CA 1
ATOM 1704 C C . PRO A 1 208 ? 3.226 -5.286 2.913 1.00 88.44 208 PRO A C 1
ATOM 1706 O O . PRO A 1 208 ? 2.635 -5.882 3.811 1.00 88.44 208 PRO A O 1
ATOM 1709 N N . TYR A 1 209 ? 4.557 -5.308 2.791 1.00 84.31 209 TYR A N 1
ATOM 1710 C CA . TYR A 1 209 ? 5.515 -6.038 3.649 1.00 84.31 209 TYR A CA 1
ATOM 1711 C C . TYR A 1 209 ? 5.445 -7.566 3.634 1.00 84.31 209 TYR A C 1
ATOM 1713 O O . TYR A 1 209 ? 6.363 -8.200 4.151 1.00 84.31 209 TYR A O 1
ATOM 1721 N N . ILE A 1 210 ? 4.397 -8.145 3.056 1.00 88.81 210 ILE A N 1
ATOM 1722 C CA . ILE A 1 210 ? 4.248 -9.592 2.889 1.00 88.81 210 ILE A CA 1
ATOM 1723 C C . ILE A 1 210 ? 4.697 -9.981 1.483 1.00 88.81 210 ILE A C 1
ATOM 1725 O O . ILE A 1 210 ? 5.490 -10.905 1.315 1.00 88.81 210 ILE A O 1
ATOM 1729 N N . ASP A 1 211 ? 4.239 -9.237 0.475 1.00 89.88 211 ASP A N 1
ATOM 1730 C CA . ASP A 1 211 ? 4.562 -9.505 -0.919 1.00 89.88 211 ASP A CA 1
ATOM 1731 C C . ASP A 1 211 ? 5.726 -8.629 -1.414 1.00 89.88 211 ASP A C 1
ATOM 1733 O O . ASP A 1 211 ? 5.672 -7.396 -1.376 1.00 89.88 211 ASP A O 1
ATOM 1737 N N . THR A 1 212 ? 6.762 -9.262 -1.975 1.00 88.88 212 THR A N 1
ATOM 1738 C CA . THR A 1 212 ? 7.816 -8.566 -2.731 1.00 88.88 212 THR A CA 1
ATOM 1739 C C . THR A 1 212 ? 7.448 -8.525 -4.213 1.00 88.88 212 THR A C 1
ATOM 1741 O O . THR A 1 212 ? 7.770 -9.437 -4.970 1.00 88.88 212 THR A O 1
ATOM 1744 N N . ILE A 1 213 ? 6.784 -7.446 -4.644 1.00 90.88 213 ILE A N 1
ATOM 1745 C CA . ILE A 1 213 ? 6.285 -7.286 -6.027 1.00 90.88 213 ILE A CA 1
ATOM 1746 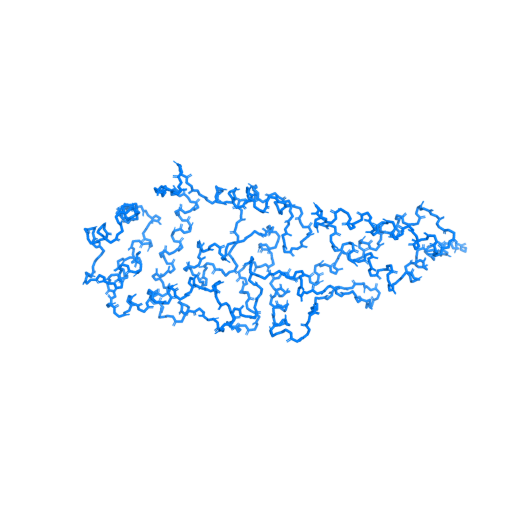C C . ILE A 1 213 ? 7.404 -7.467 -7.063 1.00 90.88 213 ILE A C 1
ATOM 1748 O O . ILE A 1 213 ? 7.217 -8.148 -8.065 1.00 90.88 213 ILE A O 1
ATOM 1752 N N . ARG A 1 214 ? 8.596 -6.918 -6.796 1.00 87.25 214 ARG A N 1
ATOM 1753 C CA . ARG A 1 214 ? 9.754 -6.990 -7.703 1.00 87.25 214 ARG A CA 1
ATOM 1754 C C . ARG A 1 214 ? 10.166 -8.422 -8.069 1.00 87.25 214 ARG A C 1
ATOM 1756 O O . ARG A 1 214 ? 10.696 -8.623 -9.156 1.00 87.25 214 ARG A O 1
ATOM 1763 N N . ASP A 1 215 ? 9.956 -9.384 -7.176 1.00 89.88 215 ASP A N 1
ATOM 1764 C CA . ASP A 1 215 ? 10.368 -10.775 -7.396 1.00 89.88 215 ASP A CA 1
ATOM 1765 C C . ASP A 1 215 ? 9.313 -11.569 -8.183 1.00 89.88 215 ASP A C 1
ATOM 1767 O O . ASP A 1 215 ? 9.602 -12.649 -8.689 1.00 89.88 215 ASP A O 1
ATOM 1771 N N . ARG A 1 216 ? 8.093 -11.027 -8.293 1.00 94.19 216 ARG A N 1
ATOM 1772 C CA . ARG A 1 216 ? 6.912 -11.703 -8.853 1.00 94.19 216 ARG A CA 1
ATOM 1773 C C . ARG A 1 216 ? 6.368 -11.043 -10.110 1.00 94.19 216 ARG A C 1
ATOM 1775 O O . ARG A 1 216 ? 5.559 -11.642 -10.809 1.00 94.19 216 ARG A O 1
ATOM 1782 N N . VAL A 1 217 ? 6.808 -9.823 -10.402 1.00 95.06 217 VAL A N 1
ATOM 1783 C CA . VAL A 1 217 ? 6.369 -9.035 -11.552 1.00 95.06 217 VAL A CA 1
ATOM 1784 C C . VAL A 1 217 ? 7.585 -8.624 -12.370 1.00 95.06 217 VAL A C 1
ATOM 1786 O O . VAL A 1 217 ? 8.527 -8.020 -11.851 1.00 95.06 217 VAL A O 1
ATOM 1789 N N . LYS A 1 218 ? 7.552 -8.929 -13.666 1.00 94.31 218 LYS A N 1
ATOM 1790 C CA . LYS A 1 218 ? 8.498 -8.417 -14.657 1.00 94.31 218 LYS A CA 1
ATOM 1791 C C . LYS A 1 218 ? 7.908 -7.188 -15.348 1.00 94.31 218 LYS A C 1
ATOM 1793 O O . LYS A 1 218 ? 6.699 -7.071 -15.527 1.00 94.31 218 LYS A O 1
ATOM 1798 N N . ILE A 1 219 ? 8.791 -6.273 -15.730 1.00 94.56 219 ILE A N 1
ATOM 1799 C CA . ILE A 1 219 ? 8.457 -5.124 -16.572 1.00 94.56 219 ILE A CA 1
ATOM 1800 C C . ILE A 1 219 ? 8.746 -5.530 -18.010 1.00 94.56 219 ILE A C 1
ATOM 1802 O O . ILE A 1 219 ? 9.890 -5.858 -18.337 1.00 94.56 219 ILE A O 1
ATOM 1806 N N . GLU A 1 220 ? 7.721 -5.499 -18.848 1.00 95.19 220 GLU A N 1
ATOM 1807 C CA . GLU A 1 220 ? 7.843 -5.702 -20.284 1.00 95.19 220 GLU A CA 1
ATOM 1808 C C . GLU A 1 220 ? 7.765 -4.361 -21.005 1.00 95.19 220 GLU A C 1
ATOM 1810 O O . GLU A 1 220 ? 6.984 -3.484 -20.639 1.00 95.19 220 GLU A O 1
ATOM 1815 N N . PHE A 1 221 ? 8.604 -4.207 -22.026 1.00 95.06 221 PHE A N 1
ATOM 1816 C CA . PHE A 1 221 ? 8.637 -3.025 -22.875 1.00 95.06 221 PHE A CA 1
ATOM 1817 C C . PHE A 1 221 ? 8.156 -3.406 -24.267 1.00 95.06 221 PHE A C 1
ATOM 1819 O O . PHE A 1 221 ? 8.678 -4.344 -24.879 1.00 95.06 221 PHE A O 1
ATOM 1826 N N . ILE A 1 222 ? 7.172 -2.663 -24.755 1.00 91.00 222 ILE A N 1
ATOM 1827 C CA . ILE A 1 222 ? 6.507 -2.904 -26.030 1.00 91.00 222 ILE A CA 1
ATOM 1828 C C . ILE A 1 222 ? 6.650 -1.636 -26.870 1.00 91.00 222 ILE A C 1
ATOM 1830 O O . ILE A 1 222 ? 6.387 -0.542 -26.378 1.00 91.00 222 ILE A O 1
ATOM 1834 N N . HIS A 1 223 ? 7.072 -1.783 -28.125 1.00 87.81 223 HIS A N 1
ATOM 1835 C CA . HIS A 1 223 ? 7.086 -0.687 -29.091 1.00 87.81 223 HIS A CA 1
ATOM 1836 C C . HIS A 1 223 ? 5.809 -0.748 -29.940 1.00 87.81 223 HIS A C 1
ATOM 1838 O O . HIS A 1 223 ? 5.648 -1.673 -30.739 1.00 87.81 223 HIS A O 1
ATOM 1844 N N . GLU A 1 224 ? 4.913 0.222 -29.772 1.00 83.12 224 GLU A N 1
ATOM 1845 C CA . GLU A 1 224 ? 3.627 0.328 -30.473 1.00 83.12 224 GLU A CA 1
ATOM 1846 C C . GLU A 1 224 ? 3.408 1.759 -30.968 1.00 83.12 224 GLU A C 1
ATOM 1848 O O . GLU A 1 224 ? 3.598 2.710 -30.217 1.00 83.12 224 GLU A O 1
ATOM 1853 N N . GLU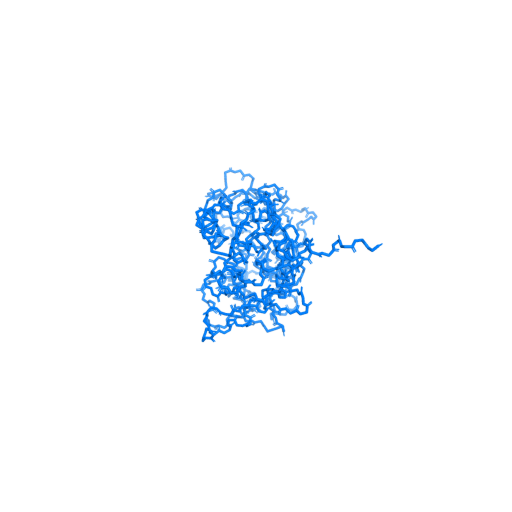 A 1 225 ? 2.968 1.923 -32.221 1.00 75.94 225 GLU A N 1
ATOM 1854 C CA . GLU A 1 225 ? 2.571 3.233 -32.776 1.00 75.94 225 GLU A CA 1
ATOM 1855 C C . GLU A 1 225 ? 3.618 4.347 -32.552 1.00 75.94 225 GLU A C 1
ATOM 1857 O O . GLU A 1 225 ? 3.295 5.460 -32.142 1.00 75.94 225 GLU A O 1
ATOM 1862 N N . GLU A 1 226 ? 4.893 4.027 -32.805 1.00 77.69 226 GLU A N 1
ATOM 1863 C CA . GLU A 1 226 ? 6.055 4.912 -32.600 1.00 77.69 226 GLU A CA 1
ATOM 1864 C C . GLU A 1 226 ? 6.340 5.294 -31.136 1.00 77.69 226 GLU A C 1
ATOM 1866 O O . GLU A 1 226 ? 7.148 6.187 -30.873 1.00 77.69 226 GLU A O 1
ATOM 1871 N N . LYS A 1 227 ? 5.720 4.613 -30.168 1.00 86.12 227 LYS A N 1
ATOM 1872 C CA . LYS A 1 227 ? 5.912 4.862 -28.738 1.00 86.12 227 LYS A CA 1
ATOM 1873 C C . LYS A 1 227 ? 6.269 3.591 -27.992 1.00 86.12 227 LYS A C 1
ATOM 1875 O O . LYS A 1 227 ? 5.721 2.518 -28.225 1.00 86.12 227 LYS A O 1
ATOM 1880 N N . ASP A 1 228 ? 7.160 3.748 -27.028 1.00 92.06 228 ASP A N 1
ATOM 1881 C CA . ASP A 1 228 ? 7.482 2.681 -26.097 1.00 92.06 228 ASP A CA 1
ATOM 1882 C C . ASP A 1 228 ? 6.521 2.726 -24.911 1.00 92.06 228 ASP A C 1
ATOM 1884 O O . ASP A 1 228 ? 6.267 3.782 -24.324 1.00 92.06 228 ASP A O 1
ATOM 1888 N N . ARG A 1 229 ? 5.986 1.561 -24.558 1.00 93.12 229 ARG A N 1
ATOM 1889 C CA . ARG A 1 229 ? 5.054 1.366 -23.451 1.00 93.12 229 ARG A CA 1
ATOM 1890 C C . ARG A 1 229 ? 5.580 0.307 -22.502 1.00 93.12 229 ARG A C 1
ATOM 1892 O O . ARG A 1 229 ? 6.341 -0.576 -22.891 1.00 93.12 229 ARG A O 1
ATOM 1899 N N . ILE A 1 230 ? 5.142 0.407 -21.256 1.00 94.75 230 ILE A N 1
ATOM 1900 C CA . ILE A 1 230 ? 5.379 -0.590 -20.221 1.00 94.75 230 ILE A CA 1
ATOM 1901 C C . ILE A 1 230 ? 4.107 -1.391 -19.989 1.00 94.75 230 ILE A C 1
ATOM 1903 O O . ILE A 1 230 ? 3.033 -0.808 -19.843 1.00 94.75 230 ILE A O 1
ATOM 1907 N N . SER A 1 231 ? 4.275 -2.705 -19.861 1.00 95.56 231 SER A N 1
ATOM 1908 C CA . SER A 1 231 ? 3.300 -3.585 -19.229 1.00 95.56 231 SER A CA 1
ATOM 1909 C C . SER A 1 231 ? 3.924 -4.341 -18.053 1.00 95.56 231 SER A C 1
ATOM 1911 O O . SER A 1 231 ? 5.128 -4.624 -18.031 1.00 95.56 231 SER A O 1
ATOM 1913 N N . LEU A 1 232 ? 3.112 -4.616 -17.037 1.00 96.00 232 LEU A N 1
ATOM 1914 C CA . LEU A 1 232 ? 3.451 -5.455 -15.900 1.00 96.00 232 LEU A CA 1
ATOM 1915 C C . LEU A 1 232 ? 2.969 -6.873 -16.187 1.00 96.00 232 LEU A C 1
ATOM 1917 O O . LEU A 1 232 ? 1.784 -7.092 -16.407 1.00 96.00 232 LEU A O 1
ATOM 1921 N N . ALA A 1 233 ? 3.879 -7.839 -16.133 1.00 96.06 233 ALA A N 1
ATOM 1922 C CA . ALA A 1 233 ? 3.555 -9.236 -16.391 1.00 96.06 233 ALA A CA 1
ATOM 1923 C C . ALA A 1 233 ? 4.060 -10.145 -15.259 1.00 96.06 233 ALA A C 1
ATOM 1925 O O . ALA A 1 233 ? 5.023 -9.791 -14.566 1.00 96.06 233 ALA A O 1
ATOM 1926 N N . PRO A 1 234 ? 3.451 -11.323 -15.050 1.00 97.31 234 PRO A N 1
ATOM 1927 C CA . PRO A 1 234 ? 3.916 -12.287 -14.059 1.00 97.31 234 PRO A CA 1
ATOM 1928 C C . PRO A 1 234 ? 5.351 -12.748 -14.329 1.00 97.31 234 PRO A C 1
ATOM 1930 O O . PRO A 1 234 ? 5.727 -13.048 -15.460 1.00 97.31 234 PRO A O 1
ATOM 1933 N N . ALA A 1 235 ? 6.172 -12.852 -13.286 1.00 96.06 235 ALA A N 1
ATOM 1934 C CA . ALA A 1 235 ? 7.460 -13.539 -13.393 1.00 96.06 235 ALA A CA 1
ATOM 1935 C C . ALA A 1 235 ? 7.274 -15.064 -13.539 1.00 96.06 235 ALA A C 1
ATOM 1937 O O . ALA A 1 235 ? 8.081 -15.717 -14.201 1.00 96.06 235 ALA A O 1
ATOM 1938 N N . ASP A 1 236 ? 6.200 -15.603 -12.954 1.00 95.69 236 ASP A N 1
ATOM 1939 C CA . ASP A 1 236 ? 5.756 -16.992 -13.065 1.00 95.69 236 ASP A CA 1
ATOM 1940 C C . ASP A 1 236 ? 4.243 -17.027 -13.332 1.00 95.69 236 ASP A C 1
ATOM 1942 O O . ASP A 1 236 ? 3.438 -16.708 -12.460 1.00 95.69 236 ASP A O 1
ATOM 1946 N N . GLU A 1 237 ? 3.857 -17.423 -14.546 1.00 94.69 237 GLU A N 1
ATOM 1947 C CA . GLU A 1 237 ? 2.455 -17.532 -14.987 1.00 94.69 237 GLU A CA 1
ATOM 1948 C C . GLU A 1 237 ? 1.668 -18.626 -14.246 1.00 94.69 237 GLU A C 1
ATOM 1950 O O . GLU A 1 237 ? 0.439 -18.651 -14.291 1.00 94.69 237 GLU A O 1
ATOM 1955 N N . SER A 1 238 ? 2.359 -19.564 -13.586 1.00 95.31 238 SER A N 1
ATOM 1956 C CA . SER A 1 238 ? 1.713 -20.635 -12.821 1.00 95.31 238 SER A CA 1
ATOM 1957 C C . SER A 1 238 ? 1.307 -20.206 -11.411 1.00 95.31 238 SER A C 1
ATOM 1959 O O . SER A 1 238 ? 0.574 -20.934 -10.735 1.00 95.31 238 SER A O 1
ATOM 1961 N N . GLU A 1 239 ? 1.757 -19.031 -10.961 1.00 93.69 239 GLU A N 1
ATOM 1962 C CA . GLU A 1 239 ? 1.429 -18.523 -9.640 1.00 93.69 239 GLU A CA 1
ATOM 1963 C C . GLU A 1 239 ? -0.066 -18.176 -9.534 1.00 93.69 239 GLU A C 1
ATOM 1965 O O . GLU A 1 239 ? -0.614 -17.362 -10.276 1.00 93.69 239 GLU A O 1
ATOM 1970 N N . THR A 1 240 ? -0.741 -18.771 -8.551 1.00 92.12 240 THR A N 1
ATOM 1971 C CA . THR A 1 240 ? -2.167 -18.539 -8.317 1.00 92.12 240 THR A CA 1
ATOM 1972 C C . THR A 1 240 ? -2.457 -17.058 -8.044 1.00 92.12 240 THR A C 1
ATOM 1974 O O . THR A 1 240 ? -1.840 -16.444 -7.173 1.00 92.12 240 THR A O 1
ATOM 1977 N N . TYR A 1 241 ? -3.459 -16.512 -8.739 1.00 93.31 241 TYR A N 1
ATOM 1978 C CA . TYR A 1 241 ? -3.942 -15.127 -8.629 1.00 93.31 241 TYR A CA 1
ATOM 1979 C C . TYR A 1 241 ? -2.945 -14.024 -9.022 1.00 93.31 241 TYR A C 1
ATOM 1981 O O . TYR A 1 241 ? -3.200 -12.851 -8.743 1.00 93.31 241 TYR A O 1
ATOM 1989 N N . ILE A 1 242 ? -1.797 -14.351 -9.629 1.00 95.56 242 ILE A N 1
ATOM 1990 C CA . ILE A 1 242 ? -0.764 -13.344 -9.915 1.00 95.56 242 ILE A CA 1
ATOM 1991 C C . ILE A 1 242 ? -1.248 -12.250 -10.873 1.00 95.56 242 ILE A C 1
ATOM 1993 O O . ILE A 1 242 ? -0.958 -11.077 -10.645 1.00 95.56 242 ILE A O 1
ATOM 1997 N N . ASN A 1 243 ? -2.042 -12.611 -11.882 1.00 95.19 243 ASN A N 1
ATOM 1998 C CA . ASN A 1 243 ? -2.624 -11.650 -12.815 1.00 95.19 243 ASN A CA 1
ATOM 1999 C C . ASN A 1 243 ? -3.587 -10.702 -12.091 1.00 95.19 243 ASN A C 1
ATOM 2001 O O . ASN A 1 243 ? -3.409 -9.490 -12.156 1.00 95.19 243 ASN A O 1
ATOM 2005 N N . GLU A 1 244 ? -4.497 -11.226 -11.263 1.00 94.94 244 GLU A N 1
ATOM 2006 C CA . GLU A 1 244 ? -5.404 -10.381 -10.478 1.00 94.94 244 GLU A CA 1
ATOM 2007 C C . GLU A 1 244 ? -4.670 -9.459 -9.492 1.00 94.94 244 GLU A C 1
ATOM 2009 O O . GLU A 1 244 ? -5.109 -8.327 -9.259 1.00 94.94 244 GLU A O 1
ATOM 2014 N N . LYS A 1 245 ? -3.538 -9.910 -8.927 1.00 95.25 245 LYS A N 1
ATOM 2015 C CA . LYS A 1 245 ? -2.679 -9.066 -8.084 1.00 95.25 245 LYS A CA 1
ATOM 2016 C C . LYS A 1 245 ? -2.072 -7.907 -8.871 1.00 95.25 245 LYS A C 1
ATOM 2018 O O . LYS A 1 245 ? -2.075 -6.776 -8.374 1.00 95.25 245 LYS A O 1
ATOM 2023 N N . ILE A 1 246 ? -1.554 -8.183 -10.069 1.00 96.00 246 ILE A N 1
ATOM 2024 C CA . ILE A 1 246 ? -0.989 -7.171 -10.969 1.00 96.00 246 ILE A CA 1
ATOM 2025 C C . ILE A 1 246 ? -2.075 -6.178 -11.391 1.00 96.00 246 ILE A C 1
ATOM 2027 O O . ILE A 1 246 ? -1.873 -4.973 -11.227 1.00 96.00 246 ILE A O 1
ATOM 2031 N N . ASP A 1 247 ? -3.241 -6.664 -11.817 1.00 94.69 247 ASP A N 1
ATOM 2032 C CA . ASP A 1 247 ? -4.374 -5.837 -12.245 1.00 94.69 247 ASP A CA 1
ATOM 2033 C C . ASP A 1 247 ? -4.870 -4.929 -11.117 1.00 94.69 247 ASP A C 1
ATOM 2035 O O . ASP A 1 247 ? -5.009 -3.717 -11.297 1.00 94.69 247 ASP A O 1
ATOM 2039 N N . SER A 1 248 ? -5.053 -5.484 -9.914 1.00 94.69 248 SER A N 1
ATOM 2040 C CA . SER A 1 248 ? -5.447 -4.722 -8.723 1.00 94.69 248 SER A CA 1
ATOM 2041 C C . SER A 1 248 ? -4.440 -3.616 -8.399 1.00 94.69 248 SER A C 1
ATOM 2043 O O . SER A 1 248 ? -4.816 -2.481 -8.089 1.00 94.69 248 SER A O 1
ATOM 2045 N N . PHE A 1 249 ? -3.144 -3.919 -8.494 1.00 94.62 249 PHE A N 1
ATOM 2046 C CA . PHE A 1 249 ? -2.081 -2.959 -8.212 1.00 94.62 249 PHE A CA 1
ATOM 2047 C C . PHE A 1 249 ? -1.991 -1.862 -9.278 1.00 94.62 249 PHE A C 1
ATOM 2049 O O . PHE A 1 249 ? -1.878 -0.678 -8.940 1.00 94.62 249 PHE A O 1
ATOM 2056 N N . ASN A 1 250 ? -2.107 -2.232 -10.554 1.00 94.75 250 ASN A N 1
ATOM 2057 C CA . ASN A 1 250 ? -2.090 -1.285 -11.660 1.00 94.75 250 ASN A CA 1
ATOM 2058 C C . ASN A 1 250 ? -3.356 -0.414 -11.681 1.00 94.75 250 ASN A C 1
ATOM 2060 O O . ASN A 1 250 ? -3.253 0.793 -11.861 1.00 94.75 250 ASN A O 1
ATOM 2064 N N . GLN A 1 251 ? -4.539 -0.949 -11.369 1.00 92.94 251 GLN A N 1
ATOM 2065 C CA . GLN A 1 251 ? -5.759 -0.146 -11.201 1.00 92.94 251 GLN A CA 1
ATOM 2066 C C . GLN A 1 251 ? -5.619 0.885 -10.067 1.00 92.94 251 GLN A C 1
ATOM 2068 O O . GLN A 1 251 ? -6.116 2.023 -10.156 1.00 92.94 251 GLN A O 1
ATOM 2073 N N . LEU A 1 252 ? -4.969 0.486 -8.970 1.00 93.25 252 LEU A N 1
ATOM 2074 C CA . LEU A 1 252 ? -4.803 1.340 -7.802 1.00 93.25 252 LEU A CA 1
ATOM 2075 C C . LEU A 1 252 ? -3.866 2.517 -8.099 1.00 93.25 252 LEU A C 1
ATOM 2077 O O . LEU A 1 252 ? -4.185 3.652 -7.737 1.00 93.25 252 LEU A O 1
ATOM 2081 N N . PHE A 1 253 ? -2.751 2.266 -8.790 1.00 94.19 253 PHE A N 1
ATOM 2082 C CA . PHE A 1 253 ? -1.654 3.233 -8.922 1.00 94.19 253 PHE A CA 1
ATOM 2083 C C . PHE A 1 253 ? -1.351 3.730 -10.337 1.00 94.19 253 PHE A C 1
ATOM 2085 O O . PHE A 1 253 ? -0.559 4.669 -10.472 1.00 94.19 253 PHE A O 1
ATOM 2092 N N . ASP A 1 254 ? -1.988 3.141 -11.348 1.00 94.75 254 ASP A N 1
ATOM 2093 C CA . ASP A 1 254 ? -1.867 3.459 -12.774 1.00 94.75 254 ASP A CA 1
ATOM 2094 C C . ASP A 1 254 ? -0.413 3.402 -13.277 1.00 94.75 254 ASP A C 1
ATOM 2096 O O . ASP A 1 254 ? 0.062 4.288 -13.988 1.00 94.75 254 ASP A O 1
ATOM 2100 N N . LEU A 1 255 ? 0.352 2.406 -12.817 1.00 94.56 255 LEU A N 1
ATOM 2101 C CA . LEU A 1 255 ? 1.804 2.372 -13.011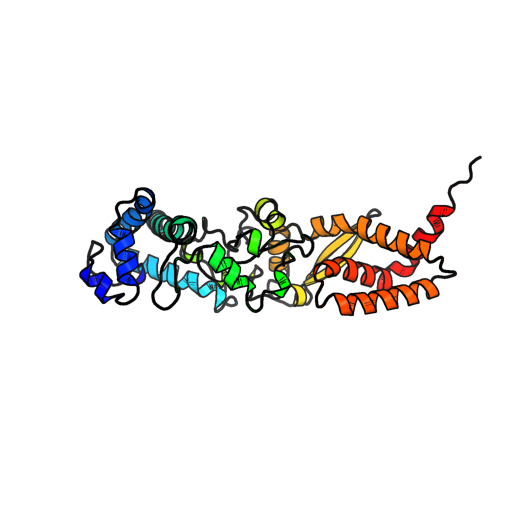 1.00 94.56 255 LEU A CA 1
ATOM 2102 C C . LEU A 1 255 ? 2.201 2.152 -14.467 1.00 94.56 255 LEU A C 1
ATOM 2104 O O . LEU A 1 255 ? 3.126 2.818 -14.918 1.00 94.56 255 LEU A O 1
ATOM 2108 N N . GLU A 1 256 ? 1.504 1.295 -15.213 1.00 95.25 256 GLU A N 1
ATOM 2109 C CA . GLU A 1 256 ? 1.804 1.068 -16.632 1.00 95.25 256 GLU A CA 1
ATOM 2110 C C . GLU A 1 256 ? 1.710 2.363 -17.440 1.00 95.25 256 GLU A C 1
ATOM 2112 O O . GLU A 1 256 ? 2.662 2.735 -18.128 1.00 95.25 256 GLU A O 1
ATOM 2117 N N . ASN A 1 257 ? 0.608 3.109 -17.305 1.00 94.38 257 ASN A N 1
ATOM 2118 C CA . ASN A 1 257 ? 0.428 4.373 -18.019 1.00 94.38 257 ASN A CA 1
ATOM 2119 C C . ASN A 1 257 ? 1.429 5.430 -17.551 1.00 94.38 257 ASN A C 1
ATOM 2121 O O . ASN A 1 257 ? 2.058 6.105 -18.369 1.00 94.38 257 ASN A O 1
ATOM 2125 N N . ARG A 1 258 ? 1.614 5.561 -16.233 1.00 93.06 258 ARG A N 1
ATOM 2126 C CA . ARG A 1 258 ? 2.541 6.544 -15.665 1.00 93.06 258 ARG A CA 1
ATOM 2127 C C . ARG A 1 258 ? 3.966 6.284 -16.100 1.00 93.06 258 ARG A C 1
ATOM 2129 O O . ARG A 1 258 ? 4.628 7.221 -16.525 1.00 93.06 258 ARG A O 1
ATOM 2136 N N . TRP A 1 259 ? 4.440 5.048 -15.984 1.00 94.50 259 TRP A N 1
ATOM 2137 C CA . TRP A 1 259 ? 5.799 4.690 -16.359 1.00 94.50 259 TRP A CA 1
ATOM 2138 C C . TRP A 1 259 ? 5.992 4.778 -17.873 1.00 94.50 259 TRP A C 1
ATOM 2140 O O . TRP A 1 259 ? 7.005 5.330 -18.296 1.00 94.50 259 TRP A O 1
ATOM 2150 N N . SER A 1 260 ? 5.001 4.371 -18.677 1.00 94.56 260 SER A N 1
ATOM 2151 C CA . SER A 1 260 ? 5.017 4.578 -20.137 1.00 94.56 260 SER A CA 1
ATOM 2152 C C . SER A 1 260 ? 5.223 6.051 -20.507 1.00 94.56 260 SER A C 1
ATOM 2154 O O . SER A 1 260 ? 5.989 6.361 -21.414 1.00 94.56 260 SER A O 1
ATOM 2156 N N . GLY A 1 261 ? 4.624 6.978 -19.751 1.00 92.19 261 GLY A N 1
ATOM 2157 C CA . GLY A 1 261 ? 4.796 8.420 -19.954 1.00 92.19 261 GLY A CA 1
ATOM 2158 C C . GLY A 1 261 ? 6.234 8.943 -19.809 1.00 92.19 261 GLY A C 1
ATOM 2159 O O . GLY A 1 261 ? 6.503 10.063 -20.232 1.00 92.19 261 GLY A O 1
ATOM 2160 N N . PHE A 1 262 ? 7.166 8.163 -19.246 1.00 91.00 262 PHE A N 1
ATOM 2161 C CA . PHE A 1 262 ? 8.585 8.536 -19.132 1.00 91.00 262 PHE A CA 1
ATOM 2162 C C . PHE A 1 262 ? 9.479 7.915 -20.210 1.00 91.00 262 PHE A C 1
ATOM 2164 O O . PHE A 1 262 ? 10.659 8.262 -20.273 1.00 91.00 262 PHE A O 1
ATOM 2171 N N . MET A 1 263 ? 8.963 7.008 -21.044 1.00 92.31 263 MET A N 1
ATOM 2172 C CA . MET A 1 263 ? 9.799 6.264 -21.993 1.00 92.31 263 MET A CA 1
ATOM 2173 C C . MET A 1 263 ? 10.454 7.184 -23.022 1.00 92.31 263 MET A C 1
ATOM 2175 O O . MET A 1 263 ? 11.662 7.103 -23.228 1.00 92.31 263 MET A O 1
ATOM 2179 N N . GLU A 1 264 ? 9.692 8.126 -23.583 1.00 91.06 264 GLU A N 1
ATOM 2180 C CA . GLU A 1 264 ? 10.214 9.128 -24.520 1.00 91.06 264 GLU A CA 1
ATOM 2181 C C . GLU A 1 264 ? 11.321 9.972 -23.874 1.00 91.06 264 GLU A C 1
ATOM 2183 O O . GLU A 1 264 ? 12.407 10.108 -24.432 1.00 91.06 264 GLU A O 1
ATOM 2188 N N . TYR A 1 265 ? 11.107 10.438 -22.640 1.00 92.50 265 TYR A N 1
ATOM 2189 C CA . TYR A 1 265 ? 12.118 11.189 -21.896 1.00 92.50 265 TYR A CA 1
ATOM 2190 C C . TYR A 1 265 ? 13.414 10.386 -21.687 1.00 92.50 265 TYR A C 1
ATOM 2192 O O . TYR A 1 265 ? 14.515 10.916 -21.877 1.00 92.50 265 TYR A O 1
ATOM 2200 N N . TYR A 1 266 ? 13.313 9.105 -21.314 1.00 93.12 266 TYR A N 1
ATOM 2201 C CA . TYR A 1 266 ? 14.489 8.244 -21.159 1.00 93.12 266 TYR A CA 1
ATOM 2202 C C . TYR A 1 266 ? 15.197 8.000 -22.492 1.00 93.12 266 TYR A C 1
ATOM 2204 O O . TYR A 1 266 ? 16.428 8.082 -22.550 1.00 93.12 266 TYR A O 1
ATOM 2212 N N . PHE A 1 267 ? 14.436 7.753 -23.561 1.00 92.75 267 PHE A N 1
ATOM 2213 C CA . PHE A 1 267 ? 14.971 7.586 -24.907 1.00 92.75 267 PHE A CA 1
ATOM 2214 C C . PHE A 1 267 ? 15.751 8.825 -25.348 1.00 92.75 267 PHE A C 1
ATOM 2216 O O . PHE A 1 267 ? 16.916 8.713 -25.728 1.00 92.75 267 PHE A O 1
ATOM 2223 N N . GLU A 1 268 ? 15.148 10.011 -25.257 1.00 92.44 268 GLU A N 1
ATOM 2224 C CA . GLU A 1 268 ? 15.757 11.267 -25.697 1.00 92.44 268 GLU A CA 1
ATOM 2225 C C . GLU A 1 268 ? 16.997 11.625 -24.881 1.00 92.44 268 GLU A C 1
ATOM 2227 O O . GLU A 1 268 ? 18.021 12.017 -25.451 1.00 92.44 268 GLU A O 1
ATOM 2232 N N . THR A 1 269 ? 16.939 11.434 -23.560 1.00 93.31 269 THR A N 1
ATOM 2233 C CA . THR A 1 269 ? 18.075 11.681 -22.662 1.00 93.31 269 THR A CA 1
ATOM 2234 C C . THR A 1 269 ? 19.263 10.794 -23.034 1.00 93.31 269 THR A C 1
ATOM 2236 O O . THR A 1 269 ? 20.386 11.282 -23.192 1.00 93.31 269 THR A O 1
ATOM 2239 N N . ARG A 1 270 ? 19.027 9.490 -23.230 1.00 93.44 270 ARG A N 1
ATOM 2240 C CA . ARG A 1 270 ? 20.081 8.532 -23.598 1.00 93.44 270 ARG A CA 1
ATOM 2241 C C . ARG A 1 270 ? 20.582 8.744 -25.018 1.00 93.44 270 ARG A C 1
ATOM 2243 O O . ARG A 1 270 ? 21.787 8.705 -25.240 1.00 93.44 270 ARG A O 1
ATOM 2250 N N . SER A 1 271 ? 19.683 9.018 -25.959 1.00 92.62 271 SER A N 1
ATOM 2251 C CA . SER A 1 271 ? 20.034 9.326 -27.347 1.00 92.62 271 SER A CA 1
ATOM 2252 C C . SER A 1 271 ? 20.935 10.558 -27.409 1.00 92.62 271 SER A C 1
ATOM 2254 O O . SER A 1 271 ? 21.997 10.504 -28.015 1.00 92.62 271 SER A O 1
ATOM 2256 N N . SER A 1 272 ? 20.583 11.635 -26.704 1.00 92.75 272 SER A N 1
ATOM 2257 C CA . SER A 1 272 ? 21.383 12.867 -26.668 1.00 92.75 272 SER A CA 1
ATOM 2258 C C . SER A 1 272 ? 22.763 12.655 -26.040 1.00 92.75 272 SER A C 1
ATOM 2260 O O . SER A 1 272 ? 23.756 13.164 -26.557 1.00 92.75 272 SER A O 1
ATOM 2262 N N . LEU A 1 273 ? 22.839 11.876 -24.954 1.00 93.69 273 LEU A N 1
ATOM 2263 C CA . LEU A 1 273 ? 24.108 11.512 -24.324 1.00 93.69 273 LEU A CA 1
ATOM 2264 C C . LEU A 1 273 ? 25.000 10.708 -25.274 1.00 93.69 273 LEU A C 1
ATOM 2266 O O . LEU A 1 273 ? 26.170 11.027 -25.424 1.00 93.69 273 LEU A O 1
ATOM 2270 N N . TYR A 1 274 ? 24.466 9.673 -25.919 1.00 95.06 274 TYR A N 1
ATOM 2271 C CA . TYR A 1 274 ? 25.267 8.813 -26.787 1.00 95.06 274 TYR A CA 1
ATOM 2272 C C . TYR A 1 274 ? 25.646 9.489 -28.110 1.00 95.06 274 TYR A C 1
ATOM 2274 O O . TYR A 1 274 ? 26.731 9.228 -28.623 1.00 95.06 274 TYR A O 1
ATOM 2282 N N . LYS A 1 275 ? 24.832 10.429 -28.613 1.00 91.62 275 LYS A N 1
ATOM 2283 C CA . LYS A 1 275 ? 25.209 11.294 -29.745 1.00 91.62 275 LYS A CA 1
ATOM 2284 C C . LYS A 1 275 ? 26.441 12.132 -29.451 1.00 91.62 275 LYS A C 1
ATOM 2286 O O . LYS A 1 275 ? 27.299 12.260 -30.313 1.00 91.62 275 LYS A O 1
ATOM 2291 N N . SER A 1 276 ? 26.538 12.707 -28.251 1.00 92.06 276 SER A N 1
ATOM 2292 C CA . SER A 1 276 ? 27.656 13.596 -27.912 1.00 92.06 276 SER A CA 1
ATOM 2293 C C . SER A 1 276 ? 28.996 12.868 -27.764 1.00 92.06 276 SER A C 1
ATOM 2295 O O . SER A 1 276 ? 30.036 13.522 -27.735 1.00 92.06 276 SER A O 1
ATOM 2297 N N . LEU A 1 277 ? 28.974 11.534 -27.691 1.00 93.25 277 LEU A N 1
ATOM 2298 C CA . LEU A 1 277 ? 30.164 10.686 -27.643 1.00 93.25 277 LEU A CA 1
ATOM 2299 C C . LEU A 1 277 ? 30.677 10.276 -29.034 1.00 93.25 277 LEU A C 1
ATOM 2301 O O . LEU A 1 277 ? 31.751 9.689 -29.098 1.00 93.25 277 LEU A O 1
ATOM 2305 N N . ASP A 1 278 ? 29.941 10.606 -30.105 1.00 88.69 278 ASP A N 1
ATOM 2306 C CA . ASP A 1 278 ? 30.334 10.449 -31.515 1.00 88.69 278 ASP A CA 1
ATOM 2307 C C . ASP A 1 278 ? 30.918 9.064 -31.859 1.00 88.69 278 ASP A C 1
ATOM 2309 O O . ASP A 1 278 ? 32.083 8.914 -32.224 1.00 88.69 278 ASP A O 1
ATOM 2313 N N . PHE A 1 279 ? 30.101 8.020 -31.692 1.00 92.19 279 PHE A N 1
ATOM 2314 C CA . PHE A 1 279 ? 30.510 6.640 -31.966 1.00 92.19 279 PHE A CA 1
ATOM 2315 C C . PHE A 1 279 ? 30.646 6.355 -33.466 1.00 92.19 279 PHE A C 1
ATOM 2317 O O . PHE A 1 279 ? 29.724 6.607 -34.248 1.00 92.19 279 PHE A O 1
ATOM 2324 N N . SER A 1 280 ? 31.751 5.711 -33.845 1.00 88.50 280 SER A N 1
ATOM 2325 C CA . SER A 1 280 ? 32.058 5.363 -35.239 1.00 88.50 280 SER A CA 1
ATOM 2326 C C . SER A 1 280 ? 31.167 4.239 -35.775 1.00 88.50 280 SER A C 1
ATOM 2328 O O . SER A 1 280 ? 30.863 4.194 -36.968 1.00 88.50 280 SER A O 1
ATOM 2330 N N . ASP A 1 281 ? 30.740 3.327 -34.897 1.00 93.19 281 ASP A N 1
ATOM 2331 C CA . ASP A 1 281 ? 29.877 2.196 -35.226 1.00 93.19 281 ASP A CA 1
ATOM 2332 C C . ASP A 1 281 ? 28.997 1.759 -34.037 1.00 93.19 281 ASP A C 1
ATOM 2334 O O . ASP A 1 281 ? 29.017 2.329 -32.942 1.00 93.19 281 ASP A O 1
ATOM 2338 N N . ILE A 1 282 ? 28.165 0.744 -34.276 1.00 95.56 282 ILE A N 1
ATOM 2339 C CA . ILE A 1 282 ? 27.242 0.200 -33.275 1.00 95.56 282 ILE A CA 1
ATOM 2340 C C . ILE A 1 282 ? 27.944 -0.612 -32.173 1.00 95.56 282 ILE A C 1
ATOM 2342 O O . ILE A 1 282 ? 27.391 -0.743 -31.078 1.00 95.56 282 ILE A O 1
ATOM 2346 N N . ASP A 1 283 ? 29.133 -1.159 -32.433 1.00 96.44 283 ASP A N 1
ATOM 2347 C CA . ASP A 1 283 ? 29.870 -1.975 -31.468 1.00 96.44 283 ASP A CA 1
ATOM 2348 C C . ASP A 1 283 ? 30.526 -1.085 -30.401 1.00 96.44 283 ASP A C 1
ATOM 2350 O O . ASP A 1 283 ? 30.509 -1.435 -29.216 1.00 96.44 283 ASP A O 1
ATOM 2354 N N . GLU A 1 284 ? 30.992 0.110 -30.776 1.00 95.88 284 GLU A N 1
ATOM 2355 C CA . GLU A 1 284 ? 31.434 1.133 -29.821 1.00 95.88 284 GLU A CA 1
ATOM 2356 C C . GLU A 1 284 ? 30.296 1.571 -28.885 1.00 95.88 284 GLU A C 1
ATOM 2358 O O . GLU A 1 284 ? 30.468 1.567 -27.659 1.00 95.88 284 GLU A O 1
ATOM 2363 N N . LEU A 1 285 ? 29.105 1.856 -29.436 1.00 96.31 285 LEU A N 1
ATOM 2364 C CA . LEU A 1 285 ? 27.912 2.156 -28.632 1.00 96.31 285 LEU A CA 1
ATOM 2365 C C . LEU A 1 285 ? 27.585 0.994 -27.684 1.00 96.31 285 LEU A C 1
ATOM 2367 O O . LEU A 1 285 ? 27.300 1.207 -26.503 1.00 96.31 285 LEU A O 1
ATOM 2371 N N . LYS A 1 286 ? 27.626 -0.244 -28.189 1.00 97.19 286 LYS A N 1
ATOM 2372 C CA . LYS A 1 286 ? 27.333 -1.445 -27.402 1.00 97.19 286 LYS A CA 1
ATOM 2373 C C . LYS A 1 286 ? 28.260 -1.566 -26.196 1.00 97.19 286 LYS A C 1
ATOM 2375 O O . LYS A 1 286 ? 27.795 -1.875 -25.096 1.00 97.19 286 LYS A O 1
ATOM 2380 N N . GLU A 1 287 ? 29.555 -1.326 -26.378 1.00 97.00 287 GLU A N 1
ATOM 2381 C CA . GLU A 1 287 ? 30.519 -1.382 -25.282 1.00 97.00 287 GLU A CA 1
ATOM 2382 C C . GLU A 1 287 ? 30.303 -0.270 -24.253 1.00 97.00 287 GLU A C 1
ATOM 2384 O O . GLU A 1 287 ? 30.401 -0.540 -23.050 1.00 97.00 287 GLU A O 1
ATOM 2389 N N . GLU A 1 288 ? 29.948 0.947 -24.677 1.00 97.19 288 GLU A N 1
ATOM 2390 C CA . GLU A 1 288 ? 29.637 2.018 -23.725 1.00 97.19 288 GLU A CA 1
ATOM 2391 C C . GLU A 1 288 ? 28.334 1.746 -22.960 1.00 97.19 288 GLU A C 1
ATOM 2393 O O . GLU A 1 288 ? 28.325 1.810 -21.729 1.00 97.19 288 GLU A O 1
ATOM 2398 N N . MET A 1 289 ? 27.266 1.313 -23.639 1.00 97.25 289 MET A N 1
ATOM 2399 C CA . MET A 1 289 ? 26.019 0.908 -22.977 1.00 97.25 289 MET A CA 1
ATOM 2400 C C . MET A 1 289 ? 26.254 -0.222 -21.967 1.00 97.25 289 MET A C 1
ATOM 2402 O O . MET A 1 289 ? 25.706 -0.199 -20.865 1.00 97.25 289 MET A O 1
ATOM 2406 N N . ARG A 1 290 ? 27.124 -1.189 -22.287 1.00 97.06 290 ARG A N 1
ATOM 2407 C CA . ARG A 1 290 ? 27.509 -2.260 -21.355 1.00 97.06 290 ARG A CA 1
ATOM 2408 C C . ARG A 1 290 ? 28.211 -1.711 -20.108 1.00 97.06 290 ARG A C 1
ATOM 2410 O O . ARG A 1 290 ? 27.975 -2.208 -19.002 1.00 97.06 290 ARG A O 1
ATOM 2417 N N . ARG A 1 291 ? 29.074 -0.696 -20.251 1.00 96.19 291 ARG A N 1
ATOM 2418 C CA . ARG A 1 291 ? 29.709 -0.013 -19.107 1.00 96.19 291 ARG A CA 1
ATOM 2419 C C . ARG A 1 291 ? 28.675 0.729 -18.272 1.00 96.19 291 ARG A C 1
ATOM 2421 O O . ARG A 1 291 ? 28.718 0.621 -17.047 1.00 96.19 291 ARG A O 1
ATOM 2428 N N . ASP A 1 292 ? 27.746 1.431 -18.906 1.00 95.25 292 ASP A N 1
ATOM 2429 C CA . ASP A 1 292 ? 26.690 2.166 -18.213 1.00 95.25 292 ASP A CA 1
ATOM 2430 C C . ASP A 1 292 ? 25.732 1.247 -17.464 1.00 95.25 292 ASP A C 1
ATOM 2432 O O . ASP A 1 292 ? 25.434 1.516 -16.303 1.00 95.25 292 ASP A O 1
ATOM 2436 N N . LEU A 1 293 ? 25.345 0.115 -18.052 1.00 95.62 293 LEU A N 1
ATOM 2437 C CA . LEU A 1 293 ? 24.554 -0.910 -17.370 1.00 95.62 293 LEU A CA 1
ATOM 2438 C C . LEU A 1 293 ? 25.282 -1.463 -16.140 1.00 95.62 293 LEU A C 1
ATOM 2440 O O . LEU A 1 293 ? 24.683 -1.613 -15.075 1.00 95.62 293 LEU A O 1
ATOM 2444 N N . LYS A 1 294 ? 26.599 -1.689 -16.234 1.00 94.00 294 LYS A N 1
ATOM 2445 C CA . LYS A 1 294 ? 27.407 -2.099 -15.077 1.00 94.00 294 LYS A CA 1
ATOM 2446 C C . LYS A 1 294 ? 27.425 -1.023 -13.984 1.00 94.00 294 LYS A C 1
ATOM 2448 O O . LYS A 1 294 ? 27.275 -1.355 -12.809 1.00 94.00 294 LYS A O 1
ATOM 2453 N N . LYS A 1 295 ? 27.586 0.257 -14.349 1.00 92.19 295 LYS A N 1
ATOM 2454 C CA . LYS A 1 295 ? 27.519 1.384 -13.398 1.00 92.19 295 LYS A CA 1
ATOM 2455 C C . LYS A 1 295 ? 26.127 1.473 -12.755 1.00 92.19 295 LYS A C 1
ATOM 2457 O O . LYS A 1 295 ? 26.030 1.609 -11.537 1.00 92.19 295 LYS A O 1
ATOM 2462 N N . ALA A 1 296 ? 25.065 1.355 -13.550 1.00 90.56 296 ALA A N 1
ATOM 2463 C CA . ALA A 1 296 ? 23.680 1.413 -13.096 1.00 90.56 296 ALA A CA 1
ATOM 2464 C C . ALA A 1 296 ? 23.358 0.283 -12.110 1.00 90.56 296 ALA A C 1
ATOM 2466 O O . ALA A 1 296 ? 22.804 0.548 -11.045 1.00 90.56 296 ALA A O 1
ATOM 2467 N N . ALA A 1 297 ? 23.804 -0.946 -12.386 1.00 87.00 297 ALA A N 1
ATOM 2468 C CA . ALA A 1 297 ? 23.656 -2.076 -11.470 1.00 87.00 297 ALA A CA 1
ATOM 2469 C C . ALA A 1 297 ? 24.325 -1.820 -10.104 1.00 87.00 297 ALA A C 1
ATOM 2471 O O . ALA A 1 297 ? 23.752 -2.148 -9.065 1.00 87.00 297 ALA A O 1
ATOM 2472 N N . CYS A 1 298 ? 25.502 -1.182 -10.083 1.00 85.75 298 CYS A N 1
ATOM 2473 C CA . CYS A 1 298 ? 26.157 -0.772 -8.836 1.00 85.75 298 CYS A CA 1
ATOM 2474 C C . CYS A 1 298 ? 25.363 0.308 -8.078 1.00 85.75 298 CYS A C 1
ATOM 2476 O O . CYS A 1 298 ? 25.317 0.287 -6.847 1.00 85.75 298 CYS A O 1
ATOM 2478 N N . LEU A 1 299 ? 24.744 1.252 -8.794 1.00 83.69 299 LEU A N 1
ATOM 2479 C CA . LEU A 1 299 ? 23.994 2.366 -8.203 1.00 83.69 299 LEU A CA 1
ATOM 2480 C C . LEU A 1 299 ? 22.597 1.964 -7.715 1.00 83.69 299 LEU A C 1
ATOM 2482 O O . LEU A 1 299 ? 22.159 2.470 -6.681 1.00 83.69 299 LEU A O 1
ATOM 2486 N N . ALA A 1 300 ? 21.930 1.027 -8.395 1.00 76.50 300 ALA A N 1
ATOM 2487 C CA . ALA A 1 300 ? 20.559 0.595 -8.110 1.00 76.50 300 ALA A CA 1
ATOM 2488 C C . ALA A 1 300 ? 20.358 0.070 -6.675 1.00 76.50 300 ALA A C 1
ATOM 2490 O O . ALA A 1 300 ? 19.244 0.086 -6.158 1.00 76.50 300 ALA A O 1
ATOM 2491 N N . VAL A 1 301 ? 21.435 -0.347 -5.999 1.00 72.94 301 VAL A N 1
ATOM 2492 C CA . VAL A 1 301 ? 21.418 -0.751 -4.581 1.00 72.94 301 VAL A CA 1
ATOM 2493 C C . VAL A 1 301 ? 20.995 0.396 -3.656 1.00 72.94 301 VAL A C 1
ATOM 2495 O O . VAL A 1 301 ? 20.367 0.157 -2.624 1.00 72.94 301 VAL A O 1
ATOM 2498 N N . ASN A 1 302 ? 21.350 1.634 -4.006 1.00 75.94 302 ASN A N 1
ATOM 2499 C CA . ASN A 1 302 ? 21.104 2.823 -3.184 1.00 75.94 302 ASN A CA 1
ATOM 2500 C C . ASN A 1 302 ? 20.265 3.889 -3.903 1.00 75.94 302 ASN A C 1
ATOM 2502 O O . ASN A 1 302 ? 19.943 4.903 -3.291 1.00 75.94 302 ASN A O 1
ATOM 2506 N N . ARG A 1 303 ? 19.941 3.669 -5.181 1.00 81.44 303 ARG A N 1
ATOM 2507 C CA . ARG A 1 303 ? 19.210 4.598 -6.046 1.00 81.44 303 ARG A CA 1
ATOM 2508 C C . ARG A 1 303 ? 18.027 3.901 -6.723 1.00 81.44 303 ARG A C 1
ATOM 2510 O O . ARG A 1 303 ? 18.066 3.651 -7.926 1.00 81.44 303 ARG A O 1
ATOM 2517 N N . PRO A 1 304 ? 16.996 3.501 -5.964 1.00 80.38 304 PRO A N 1
ATOM 2518 C CA . PRO A 1 304 ? 15.828 2.828 -6.533 1.00 80.38 304 PRO A CA 1
ATOM 2519 C C . PRO A 1 304 ? 15.098 3.682 -7.581 1.00 80.38 304 PRO A C 1
ATOM 2521 O O . PRO A 1 304 ? 14.421 3.121 -8.436 1.00 80.38 304 PRO A O 1
ATOM 2524 N N . GLU A 1 305 ? 15.283 5.006 -7.580 1.00 83.06 305 GLU A N 1
ATOM 2525 C CA . GLU A 1 305 ? 14.724 5.899 -8.595 1.00 83.06 305 GLU A CA 1
ATOM 2526 C C . GLU A 1 305 ? 15.272 5.653 -10.009 1.00 83.06 305 GLU A C 1
ATOM 2528 O O . GLU A 1 305 ? 14.617 5.982 -10.995 1.00 83.06 305 GLU A O 1
ATOM 2533 N N . THR A 1 306 ? 16.453 5.036 -10.137 1.00 86.62 306 THR A N 1
ATOM 2534 C CA . THR A 1 306 ? 17.039 4.713 -11.448 1.00 86.62 306 THR A CA 1
ATOM 2535 C C . THR A 1 306 ? 16.568 3.364 -11.985 1.00 86.62 306 THR A C 1
ATOM 2537 O O . THR A 1 306 ? 17.001 2.956 -13.063 1.00 86.62 306 THR A O 1
ATOM 2540 N N . TYR A 1 307 ? 15.729 2.633 -11.242 1.00 87.56 307 TYR A N 1
ATOM 2541 C CA . TYR A 1 307 ? 15.341 1.265 -11.583 1.00 87.56 307 TYR A CA 1
ATOM 2542 C C . TYR A 1 307 ? 14.674 1.179 -12.961 1.00 87.56 307 TYR A C 1
ATOM 2544 O O . TYR A 1 307 ? 15.124 0.401 -13.800 1.00 87.56 307 TYR A O 1
ATOM 2552 N N . LEU A 1 308 ? 13.665 2.017 -13.220 1.00 90.00 308 LEU A N 1
ATOM 2553 C CA . LEU A 1 308 ? 12.924 2.016 -14.488 1.00 90.00 308 LEU A CA 1
ATOM 2554 C C . LEU A 1 308 ? 13.806 2.389 -15.676 1.00 90.00 308 LEU A C 1
ATOM 2556 O O . LEU A 1 308 ? 13.817 1.680 -16.677 1.00 90.00 308 LEU A O 1
ATOM 2560 N N . GLU A 1 309 ? 14.594 3.457 -15.543 1.00 91.94 309 GLU A N 1
ATOM 2561 C CA . GLU A 1 309 ? 15.527 3.884 -16.588 1.00 91.94 309 GLU A CA 1
ATOM 2562 C C . GLU A 1 309 ? 16.565 2.790 -16.889 1.00 91.94 309 GLU A C 1
ATOM 2564 O O . GLU A 1 309 ? 16.886 2.530 -18.047 1.00 91.94 309 GLU A O 1
ATOM 2569 N N . THR A 1 310 ? 17.052 2.096 -15.854 1.00 92.38 310 THR A N 1
ATOM 2570 C CA . THR A 1 310 ? 17.990 0.976 -16.018 1.00 92.38 310 THR A CA 1
ATOM 2571 C C . THR A 1 310 ? 17.335 -0.181 -16.766 1.00 92.38 310 THR A C 1
ATOM 2573 O O . THR A 1 310 ? 17.935 -0.713 -17.695 1.00 92.38 310 THR A O 1
ATOM 2576 N N . LYS A 1 311 ? 16.096 -0.549 -16.408 1.00 93.19 311 LYS A N 1
ATOM 2577 C CA . LYS A 1 311 ? 15.339 -1.598 -17.106 1.00 93.19 311 LYS A CA 1
ATOM 2578 C C . LYS A 1 311 ? 15.079 -1.258 -18.567 1.00 93.19 311 LYS A C 1
ATOM 2580 O O . LYS A 1 311 ? 15.221 -2.121 -19.429 1.00 93.19 311 LYS A O 1
ATOM 2585 N N . TYR A 1 312 ? 14.788 0.003 -18.850 1.00 95.06 312 TYR A N 1
ATOM 2586 C CA . TYR A 1 312 ? 14.615 0.467 -20.215 1.00 95.06 312 TYR A CA 1
ATOM 2587 C C . TYR A 1 312 ? 15.933 0.418 -21.008 1.00 95.06 312 TYR A C 1
ATOM 2589 O O . TYR A 1 312 ? 15.960 -0.074 -22.135 1.00 95.06 312 TYR A O 1
ATOM 2597 N N . LEU A 1 313 ? 17.060 0.813 -20.401 1.00 95.31 313 LEU A N 1
ATOM 2598 C CA . LEU A 1 313 ? 18.382 0.696 -21.027 1.00 95.31 313 LEU A CA 1
ATOM 2599 C C . LEU A 1 313 ? 18.780 -0.767 -21.289 1.00 95.31 313 LEU A C 1
ATOM 2601 O O . LEU A 1 313 ? 19.358 -1.059 -22.336 1.00 95.31 313 LEU A O 1
ATOM 2605 N N . GLU A 1 314 ? 18.456 -1.688 -20.372 1.00 95.81 314 GLU A N 1
ATOM 2606 C CA . GLU A 1 314 ? 18.644 -3.136 -20.562 1.00 95.81 314 GLU A CA 1
ATOM 2607 C C . GLU A 1 314 ? 17.860 -3.635 -21.783 1.00 95.81 314 GLU A C 1
ATOM 2609 O O . GLU A 1 314 ? 18.399 -4.383 -22.603 1.00 95.81 314 GLU A O 1
ATOM 2614 N N . TRP A 1 315 ? 16.612 -3.184 -21.937 1.00 96.00 315 TRP A N 1
ATOM 2615 C CA . TRP A 1 315 ? 15.777 -3.533 -23.083 1.00 96.00 315 TRP A CA 1
ATOM 2616 C C . TRP A 1 315 ? 16.320 -2.966 -24.397 1.00 96.00 315 TRP A C 1
ATOM 2618 O O . TRP A 1 315 ? 16.429 -3.714 -25.373 1.00 96.00 315 TRP A O 1
ATOM 2628 N N . ILE A 1 316 ? 16.751 -1.696 -24.421 1.00 95.31 316 ILE A N 1
ATOM 2629 C CA . ILE A 1 316 ? 17.397 -1.117 -25.607 1.00 95.31 316 ILE A CA 1
ATOM 2630 C C . ILE A 1 316 ? 18.633 -1.935 -25.975 1.00 95.31 316 ILE A C 1
ATOM 2632 O O . ILE A 1 316 ? 18.760 -2.382 -27.113 1.00 95.31 316 ILE A O 1
ATOM 2636 N N . TYR A 1 317 ? 19.519 -2.178 -25.010 1.00 96.56 317 TYR A N 1
ATOM 2637 C CA . TYR A 1 317 ? 20.758 -2.918 -25.227 1.00 96.56 317 TYR A CA 1
ATOM 2638 C C . TYR A 1 317 ? 20.513 -4.331 -25.777 1.00 96.56 317 TYR A C 1
ATOM 2640 O O . TYR A 1 317 ? 21.196 -4.760 -26.708 1.00 96.56 317 TYR A O 1
ATOM 2648 N N . GLY A 1 318 ? 19.546 -5.054 -25.203 1.00 95.62 318 GLY A N 1
ATOM 2649 C CA . GLY A 1 318 ? 19.275 -6.447 -25.552 1.00 95.62 318 GLY A CA 1
ATOM 2650 C C . GLY A 1 318 ? 18.442 -6.628 -26.820 1.00 95.62 318 GLY A C 1
ATOM 2651 O O . GLY A 1 318 ? 18.672 -7.584 -27.559 1.00 95.62 318 GLY A O 1
ATOM 2652 N N . SER A 1 319 ? 17.494 -5.722 -27.078 1.00 93.12 319 SER A N 1
ATOM 2653 C CA . SER A 1 319 ? 16.428 -5.951 -28.065 1.00 93.12 319 SER A CA 1
ATOM 2654 C C . SER A 1 319 ? 16.296 -4.853 -29.121 1.00 93.12 319 SER A C 1
ATOM 2656 O O . SER A 1 319 ? 15.870 -5.154 -30.232 1.00 93.12 319 SER A O 1
ATOM 2658 N N . GLN A 1 320 ? 16.683 -3.602 -28.830 1.00 94.06 320 GLN A N 1
ATOM 2659 C CA . GLN A 1 320 ? 16.463 -2.455 -29.734 1.00 94.06 320 GLN A CA 1
ATOM 2660 C C . GLN A 1 320 ? 17.739 -1.733 -30.187 1.00 94.06 320 GLN A C 1
ATOM 2662 O O . GLN A 1 320 ? 17.657 -0.706 -30.859 1.00 94.06 320 GLN A O 1
ATOM 2667 N N . LEU A 1 321 ? 18.929 -2.262 -29.885 1.00 95.19 321 LEU A N 1
ATOM 2668 C CA . LEU A 1 321 ? 20.206 -1.565 -30.084 1.00 95.19 321 LEU A CA 1
ATOM 2669 C C . LEU A 1 321 ? 20.387 -1.028 -31.514 1.00 95.19 321 LEU A C 1
ATOM 2671 O O . LEU A 1 321 ? 20.804 0.112 -31.707 1.00 95.19 321 LEU A O 1
ATOM 2675 N N . LYS A 1 322 ? 20.027 -1.830 -32.526 1.00 94.06 322 LYS A N 1
ATOM 2676 C CA . LYS A 1 322 ? 20.120 -1.439 -33.945 1.00 94.06 322 LYS A CA 1
ATOM 2677 C C . LYS A 1 322 ? 19.173 -0.296 -34.305 1.00 94.06 322 LYS A C 1
ATOM 2679 O O . LYS A 1 322 ? 19.579 0.628 -35.010 1.00 94.06 322 LYS A O 1
ATOM 2684 N N . ALA A 1 323 ? 17.926 -0.369 -33.842 1.00 92.06 323 ALA A N 1
ATOM 2685 C CA . ALA A 1 323 ? 16.919 0.659 -34.089 1.00 92.06 323 ALA A CA 1
ATOM 2686 C C . ALA A 1 323 ? 17.306 1.968 -33.387 1.00 92.06 323 ALA A C 1
ATOM 2688 O O . ALA A 1 323 ? 17.300 3.030 -34.009 1.00 92.06 323 ALA A O 1
ATOM 2689 N N . PHE A 1 324 ? 17.753 1.868 -32.133 1.00 93.00 324 PHE A N 1
ATOM 2690 C CA . PHE A 1 324 ? 18.245 2.989 -31.341 1.00 93.00 324 PHE A CA 1
ATOM 2691 C C . PHE A 1 324 ? 19.433 3.694 -32.013 1.00 93.00 324 PHE A C 1
ATOM 2693 O O . PHE A 1 324 ? 19.367 4.899 -32.253 1.00 93.00 324 PHE A O 1
ATOM 2700 N N . TYR A 1 325 ? 20.477 2.949 -32.403 1.00 93.69 325 TYR A N 1
ATOM 2701 C CA . TYR A 1 325 ? 21.638 3.503 -33.115 1.00 93.69 325 TYR A CA 1
ATOM 2702 C C . TYR A 1 325 ? 21.236 4.165 -34.442 1.00 93.69 325 TYR A C 1
ATOM 2704 O O . TYR A 1 325 ? 21.676 5.270 -34.753 1.00 93.69 325 TYR A O 1
ATOM 2712 N N . SER A 1 326 ? 20.341 3.534 -35.208 1.00 90.81 326 SER A N 1
ATOM 2713 C CA . SER A 1 326 ? 19.868 4.091 -36.481 1.00 90.81 326 SER A CA 1
ATOM 2714 C C . SER A 1 326 ? 19.129 5.417 -36.284 1.00 90.81 326 SER A C 1
ATOM 2716 O O . SER A 1 326 ? 19.425 6.383 -36.981 1.00 90.81 326 SER A O 1
ATOM 2718 N N . ASN A 1 327 ? 18.218 5.500 -35.307 1.00 88.38 327 ASN A N 1
ATOM 2719 C CA . ASN A 1 327 ? 17.505 6.740 -34.980 1.00 88.38 327 ASN A CA 1
ATOM 2720 C C . ASN A 1 327 ? 18.468 7.846 -34.516 1.00 88.38 327 ASN A C 1
ATOM 2722 O O . ASN A 1 327 ? 18.322 9.016 -34.883 1.00 88.38 327 ASN A O 1
ATOM 2726 N N . MET A 1 328 ? 19.486 7.454 -33.746 1.00 88.19 328 MET A N 1
ATOM 2727 C CA . MET A 1 328 ? 20.521 8.342 -33.242 1.00 88.19 328 MET A CA 1
ATOM 2728 C C . MET A 1 328 ? 21.279 9.033 -34.389 1.00 88.19 328 MET A C 1
ATOM 2730 O O . MET A 1 328 ? 21.384 10.258 -34.388 1.00 88.19 328 MET A O 1
ATOM 2734 N N . VAL A 1 329 ? 21.719 8.267 -35.393 1.00 84.56 329 VAL A N 1
ATOM 2735 C CA . VAL A 1 329 ? 22.532 8.754 -36.524 1.00 84.56 329 VAL A CA 1
ATOM 2736 C C . VAL A 1 329 ? 21.689 9.388 -37.649 1.00 84.56 329 VAL A C 1
ATOM 2738 O O . VAL A 1 329 ? 22.169 10.257 -38.375 1.00 84.56 329 VAL A O 1
ATOM 2741 N N . GLN A 1 330 ? 20.425 8.983 -37.833 1.00 70.75 330 GLN A N 1
ATOM 2742 C CA . GLN A 1 330 ? 19.594 9.446 -38.960 1.00 70.75 330 GLN A CA 1
ATOM 2743 C C . GLN A 1 330 ? 19.007 10.856 -38.795 1.00 70.75 330 GLN A C 1
ATOM 2745 O O . GLN A 1 330 ? 18.778 11.518 -39.809 1.00 70.75 330 GLN A O 1
ATOM 2750 N N . LYS A 1 331 ? 18.779 11.347 -37.565 1.00 57.72 331 LYS A N 1
ATOM 2751 C CA . LYS A 1 331 ? 18.153 12.671 -37.341 1.00 57.72 331 LYS A CA 1
ATOM 2752 C C . LYS A 1 331 ? 18.979 13.868 -37.859 1.00 57.72 331 LYS A C 1
ATOM 2754 O O . LYS A 1 331 ? 18.403 14.937 -38.010 1.00 57.72 331 LYS A O 1
ATOM 2759 N N . ASP A 1 332 ? 20.250 13.686 -38.228 1.00 49.09 332 ASP A N 1
ATOM 2760 C CA . ASP A 1 332 ? 21.088 14.736 -38.838 1.00 49.09 332 ASP A CA 1
ATOM 2761 C C . ASP A 1 332 ? 21.044 14.776 -40.378 1.00 49.09 332 ASP A C 1
ATOM 2763 O O . ASP A 1 332 ? 21.587 15.694 -40.993 1.00 49.09 332 ASP A O 1
ATOM 2767 N N . ARG A 1 333 ? 20.386 13.815 -41.047 1.00 46.06 333 ARG A N 1
ATOM 2768 C CA . ARG A 1 333 ? 20.391 13.740 -42.525 1.00 46.06 333 ARG A CA 1
ATOM 2769 C C . ARG A 1 333 ? 19.276 14.524 -43.231 1.00 46.06 333 ARG A C 1
ATOM 2771 O O . ARG A 1 333 ? 19.290 14.575 -44.456 1.00 46.06 333 ARG A O 1
ATOM 2778 N N . ASN A 1 334 ? 18.366 15.178 -42.502 1.00 42.56 334 ASN A N 1
ATOM 2779 C CA . ASN A 1 334 ? 17.227 15.916 -43.077 1.00 42.56 334 ASN A CA 1
ATOM 2780 C C . ASN A 1 334 ? 17.285 17.442 -42.881 1.00 42.56 334 ASN A C 1
ATOM 2782 O O . ASN A 1 334 ? 16.265 18.083 -42.641 1.00 42.56 334 ASN A O 1
ATOM 2786 N N . THR A 1 335 ? 18.457 18.041 -43.100 1.00 38.16 335 THR A N 1
ATOM 2787 C CA . THR A 1 335 ? 18.554 19.479 -43.407 1.00 38.16 335 THR A CA 1
ATOM 2788 C C . THR A 1 335 ? 19.301 19.677 -44.723 1.00 38.16 335 THR A C 1
ATOM 2790 O O . THR A 1 335 ? 20.392 20.235 -44.766 1.00 38.16 335 THR A O 1
ATOM 2793 N N . VAL A 1 336 ? 18.716 19.200 -45.824 1.00 33.75 336 VAL A N 1
ATOM 2794 C CA . VAL A 1 336 ? 19.040 19.738 -47.151 1.00 33.75 336 VAL A CA 1
ATOM 2795 C C . VAL A 1 336 ? 18.019 20.833 -47.424 1.00 33.75 336 VAL A C 1
ATOM 2797 O O . VAL A 1 336 ? 16.888 20.565 -47.821 1.00 33.75 336 VAL A O 1
ATOM 2800 N N . VAL A 1 337 ? 18.412 22.071 -47.131 1.00 36.81 337 VAL A N 1
ATOM 2801 C CA . VAL A 1 337 ? 17.736 23.260 -47.654 1.00 36.81 337 VAL A CA 1
ATOM 2802 C C . VAL A 1 337 ? 17.930 23.232 -49.171 1.00 36.81 337 VAL A C 1
ATOM 2804 O O . VAL A 1 337 ? 19.073 23.218 -49.628 1.00 36.81 337 VAL A O 1
ATOM 2807 N N . ILE A 1 338 ? 16.831 23.147 -49.926 1.00 34.84 338 ILE A N 1
ATOM 2808 C CA . ILE A 1 338 ? 16.814 23.401 -51.377 1.00 34.84 338 ILE A CA 1
ATOM 2809 C C . ILE A 1 338 ? 16.853 24.908 -51.601 1.00 34.84 338 ILE A C 1
ATOM 2811 O O . ILE A 1 338 ? 16.080 25.609 -50.905 1.00 34.84 338 ILE A O 1
#

Organism: NCBI:txid154046

Secondary structure (DSSP, 8-state):
-HHHHHH---SS--HHHHHHH-TTTHHHHHHHHH---GGGHHHHHHHHHHHHS-HHHHHHHHHHHHHHTTTTT-GGGT---SGGGS-HHHHHHHHHHHHHIIIIIIIII-B--TTT-SS-B-HHHHHHHHHHTGGGGGTTB-TTTS--B--HHHH---EESS-TTTSGGGGG-GGGEE---HIIIIIIITT--SSGGG---GGGSPPTTT--HHHHEEEEEEEETTEEEEEEEES-TTSTTHHHHHHHHHHHH-HHHHHHTTHHHHHHHHHHHHHTT--SSHHHHHHHHHHHHHHHHHHTTT-GGGHHHHHHHHHIIIIIHHHHHHHHHHTTS-----

Radius of gyration: 26.4 Å; chains: 1; bounding box: 59×44×90 Å

Sequence (338 aa):
MFEFASVSKSTVFDKTEWLSFSPVNGKWIYELYEKDAENGKPMRQAVERLFAMSMEERETIYTAIAHDMKFAEDPANGFQFESIGLEKGAQSVISDFFLYFYNVVLCSAHFALQGLTKDKFGRADFAQEYFSGKNKKIKYICPVCLQTTTNAEREDDIEHYFAKAWIPCLALHPYNLYFICPVCNERYKSMKRVFHDGIIDVRRVFLPYIDTIRDRVKIEFIHEEEKDRISLAPADESETYINEKIDSFNQLFDLENRWSGFMEYYFETRSSLYKSLDFSDIDELKEEMRRDLKKAACLAVNRPETYLETKYLEWIYGSQLKAFYSNMVQKDRNTVVI

pLDDT: mean 87.17, std 11.7, range [33.75, 98.5]

Foldseek 3Di:
DLVLLLPDPALADDPVSQCVVPVQFSVVVVVLLPPPDPLSVLLVVLRNLSSNDDSVLSNQLSVLLVLQLCCLVCLPPQRFRSLLVDDPSSVSSLLSNLVSCQCDDQAPVFDDHPPPDPDRHHLLNVQVVVCVPPNVLCQQAFPQQLADGHRSSVVSDWDFLADCNRVVSCSPRPQRTHDGDPCLDVPFQDVDHLFDPPDRRSLLADGPPRDDLVVFWDWDWDCDPNFIWTDIDTPDPPDPNSVSHRVSSCNRRVNRVVLSVCLVVLLVVVLVVLLVVPDPDLVSVLVVLVVVLVVLVVCCVRRSSCVSSSSSSVCCSPPVSPVSVCVSPVVPVPPPDD